Protein AF-D3VG85-F1 (afdb_monomer_lite)

Structure (mmCIF, N/CA/C/O backbone):
data_AF-D3VG85-F1
#
_entry.id   AF-D3VG85-F1
#
loop_
_atom_site.group_PDB
_atom_site.id
_atom_site.type_symbol
_atom_site.label_atom_id
_atom_site.label_alt_id
_atom_site.label_comp_id
_atom_site.label_asym_id
_atom_site.label_entity_id
_atom_site.label_seq_id
_atom_site.pdbx_PDB_ins_code
_atom_site.Cartn_x
_atom_site.Cartn_y
_atom_site.Cartn_z
_atom_site.occupancy
_atom_site.B_iso_or_equiv
_atom_site.auth_seq_id
_atom_site.auth_comp_id
_atom_site.auth_asym_id
_atom_site.auth_atom_id
_atom_site.pdbx_PDB_model_num
ATOM 1 N N . MET A 1 1 ? 6.344 -12.982 -62.299 1.00 50.59 1 MET A N 1
ATOM 2 C CA . MET A 1 1 ? 6.253 -11.506 -62.222 1.00 50.59 1 MET A CA 1
ATOM 3 C C . MET A 1 1 ? 5.000 -10.998 -62.948 1.00 50.59 1 MET A C 1
ATOM 5 O O . MET A 1 1 ? 5.110 -10.281 -63.928 1.00 50.59 1 MET A O 1
ATOM 9 N N . SER A 1 2 ? 3.798 -11.377 -62.494 1.00 53.81 2 SER A N 1
ATOM 10 C CA . SER A 1 2 ? 2.516 -11.021 -63.144 1.00 53.81 2 SER A CA 1
ATOM 11 C C . SER A 1 2 ? 1.763 -9.865 -62.468 1.00 53.81 2 SER A C 1
ATOM 13 O O . SER A 1 2 ? 0.714 -9.464 -62.953 1.00 53.81 2 SER A O 1
ATOM 15 N N . GLN A 1 3 ? 2.28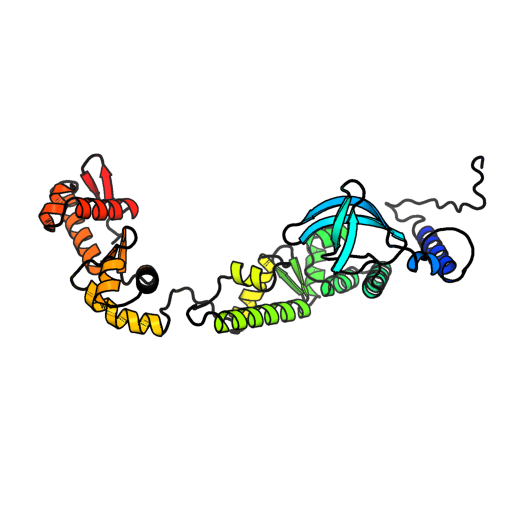9 -9.314 -61.367 1.00 72.31 3 GLN A N 1
ATOM 16 C CA . GLN A 1 3 ? 1.643 -8.243 -60.591 1.00 72.31 3 GLN A CA 1
ATOM 17 C C . GLN A 1 3 ? 2.278 -6.848 -60.784 1.00 72.31 3 GLN A C 1
ATOM 19 O O . GLN A 1 3 ? 1.982 -5.937 -60.024 1.00 72.31 3 GLN A O 1
ATOM 24 N N . GLY A 1 4 ? 3.177 -6.664 -61.760 1.00 74.25 4 GLY A N 1
ATOM 25 C CA . GLY A 1 4 ? 3.728 -5.339 -62.100 1.00 74.25 4 GLY A CA 1
ATOM 26 C C . GLY A 1 4 ? 4.790 -4.762 -61.149 1.00 74.25 4 GLY A C 1
ATOM 27 O O . GLY A 1 4 ? 5.263 -3.655 -61.383 1.00 74.25 4 GLY A O 1
ATOM 28 N N . TRP A 1 5 ? 5.211 -5.492 -60.114 1.00 69.44 5 TRP A N 1
ATOM 29 C CA . TRP A 1 5 ? 6.295 -5.065 -59.223 1.00 69.44 5 TRP A CA 1
ATOM 30 C C . TRP A 1 5 ? 7.649 -5.188 -59.926 1.00 69.44 5 TRP A C 1
ATOM 32 O O . TRP A 1 5 ? 8.096 -6.295 -60.236 1.00 69.44 5 TRP A O 1
ATOM 42 N N . GLN A 1 6 ? 8.301 -4.054 -60.170 1.00 72.31 6 GLN A N 1
ATOM 43 C CA . GLN A 1 6 ? 9.653 -3.997 -60.719 1.00 72.31 6 GLN A CA 1
ATOM 44 C C . GLN A 1 6 ? 10.651 -3.878 -59.556 1.00 72.31 6 GLN A C 1
ATOM 46 O O . GLN A 1 6 ? 10.484 -3.028 -58.687 1.00 72.31 6 GLN A O 1
ATOM 51 N N . SER A 1 7 ? 11.668 -4.746 -59.528 1.00 73.19 7 SER A N 1
ATOM 52 C CA . SER A 1 7 ? 12.786 -4.703 -58.563 1.00 73.19 7 SER A CA 1
ATOM 53 C C . SER A 1 7 ? 12.427 -4.988 -57.094 1.00 73.19 7 SER A C 1
ATOM 55 O O . SER A 1 7 ? 12.711 -4.185 -56.209 1.00 73.19 7 SER A O 1
ATOM 57 N N . VAL A 1 8 ? 11.849 -6.162 -56.812 1.00 79.88 8 VAL A N 1
ATOM 58 C CA . VAL A 1 8 ? 11.629 -6.642 -55.433 1.00 79.88 8 VAL A CA 1
ATOM 59 C C . VAL A 1 8 ? 12.840 -7.461 -54.972 1.00 79.88 8 VAL A C 1
ATOM 61 O O . VAL A 1 8 ? 13.065 -8.547 -55.513 1.00 79.88 8 VAL A O 1
ATOM 64 N N . PRO A 1 9 ? 13.626 -6.992 -53.989 1.00 84.81 9 PRO A N 1
ATOM 65 C CA . PRO A 1 9 ? 14.709 -7.792 -53.443 1.00 84.81 9 PRO A CA 1
ATOM 66 C C . PRO A 1 9 ? 14.150 -8.944 -52.610 1.00 84.81 9 PRO A C 1
ATOM 68 O O . PRO A 1 9 ? 13.256 -8.771 -51.781 1.00 84.81 9 PRO A O 1
ATOM 71 N N . LEU A 1 10 ? 14.691 -10.134 -52.853 1.00 89.12 10 LEU A N 1
ATOM 72 C CA . LEU A 1 10 ? 14.313 -11.367 -52.176 1.00 89.12 10 LEU A CA 1
ATOM 73 C C . LEU A 1 10 ? 15.355 -11.698 -51.111 1.00 89.12 10 LEU A C 1
ATOM 75 O O . LEU A 1 10 ? 16.537 -11.846 -51.416 1.00 89.12 10 LEU A O 1
ATOM 79 N N . PHE A 1 11 ? 14.897 -11.852 -49.870 1.00 91.06 11 PHE A N 1
ATOM 80 C CA . PHE A 1 11 ? 15.723 -12.273 -48.744 1.00 91.06 11 PHE A CA 1
ATOM 81 C C . PHE A 1 11 ? 15.249 -13.641 -48.266 1.00 91.06 11 PHE A C 1
ATOM 83 O O . PHE A 1 11 ? 14.123 -13.781 -47.790 1.00 91.06 11 PHE A O 1
ATOM 90 N N . VAL A 1 12 ? 16.108 -14.652 -48.383 1.00 92.62 12 VAL A N 1
ATOM 91 C CA . VAL A 1 12 ? 15.880 -15.952 -47.745 1.00 92.62 12 VAL A CA 1
ATOM 92 C C . VAL A 1 12 ? 16.335 -15.823 -46.300 1.00 92.62 12 VAL A C 1
ATOM 94 O O . VAL A 1 12 ? 17.480 -15.452 -46.051 1.00 92.62 12 VAL A O 1
ATOM 97 N N . THR A 1 13 ? 15.430 -16.066 -45.352 1.00 93.06 13 THR A N 1
ATOM 98 C CA . THR A 1 13 ? 15.721 -15.903 -43.923 1.00 93.06 13 THR A CA 1
ATOM 99 C C . THR A 1 13 ? 15.203 -17.075 -43.108 1.00 93.06 13 THR A C 1
ATOM 101 O O . THR A 1 13 ? 14.175 -17.667 -43.439 1.00 93.06 13 THR A O 1
ATOM 104 N N . ALA A 1 14 ? 15.892 -17.370 -42.010 1.00 89.50 14 ALA A N 1
ATOM 105 C CA . ALA A 1 14 ? 15.423 -18.284 -40.982 1.00 89.50 14 ALA A CA 1
ATOM 106 C C . ALA A 1 14 ? 15.520 -17.575 -39.628 1.00 89.50 14 ALA A C 1
ATOM 108 O O . ALA A 1 14 ? 16.592 -17.449 -39.041 1.00 89.50 14 ALA A O 1
ATOM 109 N N . ALA A 1 15 ? 14.383 -17.081 -39.130 1.00 79.38 15 ALA A N 1
ATOM 110 C CA . ALA A 1 15 ? 14.336 -16.253 -37.922 1.00 79.38 15 ALA A CA 1
ATOM 111 C C . ALA A 1 15 ? 14.867 -16.972 -36.668 1.00 79.38 15 ALA A C 1
ATOM 113 O O . ALA A 1 15 ? 15.456 -16.334 -35.803 1.00 79.38 15 ALA A O 1
ATOM 114 N N . VAL A 1 16 ? 14.692 -18.296 -36.595 1.00 77.94 16 VAL A N 1
ATOM 115 C CA . VAL A 1 16 ? 15.132 -19.124 -35.460 1.00 77.94 16 VAL A CA 1
ATOM 116 C C . VAL A 1 16 ? 16.656 -19.255 -35.410 1.00 77.94 16 VAL A C 1
ATOM 118 O O . VAL A 1 16 ? 17.241 -19.220 -34.334 1.00 77.94 16 VAL A O 1
ATOM 121 N N . THR A 1 17 ? 17.305 -19.389 -36.566 1.00 82.81 17 THR A N 1
ATOM 122 C CA . THR A 1 17 ? 18.762 -19.578 -36.668 1.00 82.81 17 THR A CA 1
ATOM 123 C C . THR A 1 17 ? 19.512 -18.272 -36.944 1.00 82.81 17 THR A C 1
ATOM 125 O O . THR A 1 17 ? 20.737 -18.238 -36.877 1.00 82.81 17 THR A O 1
ATOM 128 N N . GLY A 1 18 ? 18.792 -17.186 -37.245 1.00 81.75 18 GLY A N 1
ATOM 129 C CA . GLY A 1 18 ? 19.353 -15.872 -37.566 1.00 81.75 18 GLY A CA 1
ATOM 130 C C . GLY A 1 18 ? 19.904 -15.747 -38.992 1.00 81.75 18 GLY A C 1
ATOM 131 O O . GLY A 1 18 ? 20.427 -14.689 -39.353 1.00 81.75 18 GLY A O 1
ATOM 132 N N . GLU A 1 19 ? 19.778 -16.788 -39.816 1.00 89.50 19 GLU A N 1
ATOM 133 C CA . GLU A 1 19 ? 20.261 -16.793 -41.197 1.00 89.50 19 GLU A CA 1
ATOM 134 C C . GLU A 1 19 ? 19.510 -15.755 -42.045 1.00 89.50 19 GLU A C 1
ATOM 136 O O . GLU A 1 19 ? 18.292 -15.597 -41.935 1.00 89.50 19 GLU A O 1
ATOM 141 N N . GLY A 1 20 ? 20.243 -14.999 -42.868 1.00 86.75 20 GLY A N 1
ATOM 142 C CA . GLY A 1 20 ? 19.675 -13.991 -43.773 1.00 86.75 20 GLY A CA 1
ATOM 143 C C . GLY A 1 20 ? 19.130 -12.718 -43.104 1.00 86.75 20 GLY A C 1
ATOM 144 O O . GLY A 1 20 ? 18.824 -11.749 -43.800 1.00 86.75 20 GLY A O 1
ATOM 145 N N . ILE A 1 21 ? 19.074 -12.656 -41.767 1.00 91.25 21 ILE A N 1
ATOM 146 C CA . ILE A 1 21 ? 18.559 -11.489 -41.029 1.00 91.25 21 ILE A CA 1
ATOM 147 C C . ILE A 1 21 ? 19.484 -10.274 -41.160 1.00 91.25 21 ILE A C 1
ATOM 149 O O . ILE A 1 21 ? 19.011 -9.142 -41.258 1.00 91.25 21 ILE A O 1
ATOM 153 N N . ALA A 1 22 ? 20.806 -10.475 -41.187 1.00 87.62 22 ALA A N 1
ATOM 154 C CA . ALA A 1 22 ? 21.756 -9.368 -41.306 1.00 87.62 22 ALA A CA 1
ATOM 155 C C . ALA A 1 22 ? 21.649 -8.619 -42.657 1.00 87.62 22 ALA A C 1
ATOM 157 O O . ALA A 1 22 ? 21.506 -7.396 -42.612 1.00 87.62 22 ALA A O 1
ATOM 158 N N . PRO A 1 23 ? 21.629 -9.298 -43.825 1.00 87.50 23 PRO A N 1
ATOM 159 C CA . PRO A 1 23 ? 21.350 -8.657 -45.114 1.00 87.50 23 PRO A CA 1
ATOM 160 C C . PRO A 1 23 ? 19.990 -7.949 -45.177 1.00 87.50 23 PRO A C 1
ATOM 162 O O . PRO A 1 23 ? 19.911 -6.824 -45.666 1.00 87.50 23 PRO A O 1
ATOM 165 N N . LEU A 1 24 ? 18.930 -8.562 -44.630 1.00 90.19 24 LEU A N 1
ATOM 166 C CA . LEU A 1 24 ? 17.601 -7.944 -44.568 1.00 90.19 24 LEU A CA 1
ATOM 167 C C . LEU A 1 24 ? 17.619 -6.649 -43.741 1.00 90.19 24 LEU A C 1
ATOM 169 O O . LEU A 1 24 ? 17.073 -5.630 -44.157 1.00 90.19 24 LEU A O 1
ATOM 173 N N . ARG A 1 25 ? 18.274 -6.666 -42.576 1.00 86.50 25 ARG A N 1
ATOM 174 C CA . ARG A 1 25 ? 18.404 -5.493 -41.703 1.00 86.50 25 ARG A CA 1
ATOM 175 C C . ARG A 1 25 ? 19.142 -4.346 -42.389 1.00 86.50 25 ARG A C 1
ATOM 177 O O . ARG A 1 25 ? 18.728 -3.198 -42.248 1.00 86.50 25 ARG A O 1
ATOM 184 N N . GLU A 1 26 ? 20.219 -4.648 -43.108 1.00 85.88 26 GLU A N 1
ATOM 185 C CA . GLU A 1 26 ? 20.979 -3.632 -43.839 1.00 85.88 26 GLU A CA 1
ATOM 186 C C . GLU A 1 26 ? 20.146 -3.024 -44.971 1.00 85.88 26 GLU A C 1
ATOM 188 O O . GLU A 1 26 ? 20.091 -1.806 -45.130 1.00 85.88 26 GLU A O 1
ATOM 193 N N . TYR A 1 27 ? 19.389 -3.857 -45.684 1.00 85.75 27 TYR A N 1
ATOM 194 C CA . TYR A 1 27 ? 18.466 -3.381 -46.705 1.00 85.75 27 TYR A CA 1
ATOM 195 C C . TYR A 1 27 ? 17.379 -2.457 -46.132 1.00 85.75 27 TYR A C 1
ATOM 197 O O . TYR A 1 27 ? 17.170 -1.361 -46.653 1.00 85.75 27 TYR A O 1
ATOM 205 N N . LEU A 1 28 ? 16.742 -2.829 -45.016 1.00 83.44 28 LEU A N 1
ATOM 206 C CA . LEU A 1 28 ? 15.749 -1.979 -44.344 1.00 83.44 28 LEU A CA 1
ATOM 207 C C . LEU A 1 28 ? 16.344 -0.635 -43.893 1.00 83.44 28 LEU A C 1
ATOM 209 O O . LEU A 1 28 ? 15.698 0.404 -44.037 1.00 83.44 28 LEU A O 1
ATOM 213 N N . ARG A 1 29 ? 17.591 -0.632 -43.402 1.00 80.06 29 ARG A N 1
ATOM 214 C CA . ARG A 1 29 ? 18.324 0.602 -43.077 1.00 80.06 29 ARG A CA 1
ATOM 215 C C . ARG A 1 29 ? 18.557 1.471 -44.308 1.00 80.06 29 ARG A C 1
ATOM 217 O O . ARG A 1 29 ? 18.341 2.678 -44.235 1.00 80.06 29 ARG A O 1
ATOM 224 N N . SER A 1 30 ? 18.941 0.868 -45.430 1.00 78.44 30 SER A N 1
ATOM 225 C CA . SER A 1 30 ? 19.160 1.593 -46.684 1.00 78.44 30 SER A CA 1
ATOM 226 C C . SER A 1 30 ? 17.872 2.224 -47.229 1.00 78.44 30 SER A C 1
ATOM 228 O O . SER A 1 30 ? 17.904 3.364 -47.690 1.00 78.44 30 SER A O 1
ATOM 230 N N . ILE A 1 31 ? 16.719 1.550 -47.098 1.00 75.25 31 ILE A N 1
ATOM 231 C CA . ILE A 1 31 ? 15.407 2.122 -47.448 1.00 75.25 31 ILE A CA 1
ATOM 232 C C . ILE A 1 31 ? 15.112 3.341 -46.570 1.00 75.25 31 ILE A C 1
ATOM 234 O O . ILE A 1 31 ? 14.747 4.396 -47.079 1.00 75.25 31 ILE A O 1
ATOM 238 N N . HIS A 1 32 ? 15.320 3.223 -45.259 1.00 60.22 32 HIS A N 1
ATOM 239 C CA . HIS A 1 32 ? 15.086 4.329 -44.336 1.00 60.22 32 HIS A CA 1
ATOM 240 C C . HIS A 1 32 ? 15.988 5.540 -44.636 1.00 60.22 32 HIS A C 1
ATOM 242 O O . HIS A 1 32 ? 15.521 6.676 -44.669 1.00 60.22 32 HIS A O 1
ATOM 248 N N . GLN A 1 33 ? 17.274 5.309 -44.914 1.00 62.00 33 GLN A N 1
ATOM 249 C CA . GLN A 1 33 ? 18.231 6.372 -45.240 1.00 62.00 33 GLN A CA 1
ATOM 250 C C . GLN A 1 33 ? 17.955 7.031 -46.600 1.00 62.00 33 GLN A C 1
ATOM 252 O O . GLN A 1 33 ? 18.037 8.254 -46.715 1.00 62.00 33 GLN A O 1
ATOM 257 N N . SER A 1 34 ? 17.582 6.253 -47.619 1.00 55.91 34 SER A N 1
ATOM 258 C CA . SER A 1 34 ? 17.234 6.776 -48.951 1.00 55.91 34 SER A CA 1
ATOM 259 C C . SER A 1 34 ? 15.924 7.576 -48.949 1.00 55.91 34 SER A C 1
ATOM 261 O O . SER A 1 34 ? 15.810 8.580 -49.655 1.00 55.91 34 SER A O 1
ATOM 263 N N . GLN A 1 35 ? 14.973 7.226 -48.078 1.00 50.16 35 GLN A N 1
ATOM 264 C CA . GLN A 1 35 ? 13.747 8.001 -47.829 1.00 50.16 35 GLN A CA 1
ATOM 265 C C . GLN A 1 35 ? 13.995 9.339 -47.104 1.00 50.16 35 GLN A C 1
ATOM 267 O O . GLN A 1 35 ? 13.157 10.243 -47.167 1.00 50.16 35 GLN A O 1
ATOM 272 N N . LEU A 1 36 ? 15.150 9.507 -46.450 1.00 46.88 36 LEU A N 1
ATOM 273 C CA . LEU A 1 36 ? 15.570 10.787 -45.870 1.00 46.88 36 LEU A CA 1
ATOM 274 C C . LEU A 1 36 ? 16.216 11.727 -46.906 1.00 46.88 36 LEU A C 1
ATOM 276 O O . LEU A 1 36 ? 16.203 12.937 -46.698 1.00 46.88 36 LEU A O 1
ATOM 280 N N . THR A 1 37 ? 16.756 11.204 -48.017 1.00 42.28 37 THR A N 1
ATOM 281 C CA . THR A 1 37 ? 17.516 11.987 -49.018 1.00 42.28 37 THR A CA 1
ATOM 282 C C . THR A 1 37 ? 16.736 12.331 -50.294 1.00 42.28 37 THR A C 1
ATOM 284 O O . THR A 1 37 ? 17.004 13.372 -50.892 1.00 42.28 37 THR A O 1
ATOM 287 N N . HIS A 1 38 ? 15.751 11.531 -50.718 1.00 39.25 38 HIS A N 1
ATOM 288 C CA . HIS A 1 38 ? 14.964 11.813 -51.927 1.00 39.25 38 HIS A CA 1
ATOM 289 C C . HIS A 1 38 ? 13.618 12.491 -51.621 1.00 39.25 38 HIS A C 1
ATOM 291 O O . HIS A 1 38 ? 12.664 11.871 -51.158 1.00 39.25 38 HIS A O 1
ATOM 297 N N . GLN A 1 39 ? 13.528 13.784 -51.951 1.00 41.28 39 GLN A N 1
ATOM 298 C CA . GLN A 1 39 ? 12.345 14.633 -51.774 1.00 41.28 39 GLN A CA 1
ATOM 299 C C . GLN A 1 39 ? 11.192 14.400 -52.766 1.00 41.28 39 GLN A C 1
ATOM 301 O O . GLN A 1 39 ? 10.172 15.071 -52.648 1.00 41.28 39 GLN A O 1
ATOM 306 N N . HIS A 1 40 ? 11.267 13.473 -53.724 1.00 41.78 40 HIS A N 1
ATOM 307 C CA . HIS A 1 40 ? 10.197 13.333 -54.714 1.00 41.78 40 HIS A CA 1
ATOM 308 C C . HIS A 1 40 ? 9.917 11.874 -55.097 1.00 41.78 40 HIS A C 1
ATOM 310 O O . HIS A 1 40 ? 10.744 11.211 -55.707 1.00 41.78 40 HIS A O 1
ATOM 316 N N . HIS A 1 41 ? 8.672 11.479 -54.809 1.00 38.12 41 HIS A N 1
ATOM 317 C CA . HIS A 1 41 ? 7.891 10.358 -55.343 1.00 38.12 41 HIS A CA 1
ATOM 318 C C . HIS A 1 41 ? 8.043 8.961 -54.701 1.00 38.12 41 HIS A C 1
ATOM 320 O O . HIS A 1 41 ? 9.034 8.264 -54.855 1.00 38.12 41 HIS A O 1
ATOM 326 N N . HIS A 1 42 ? 6.918 8.560 -54.088 1.00 33.59 42 HIS A N 1
ATOM 327 C CA . HIS A 1 42 ? 6.490 7.246 -53.589 1.00 33.59 42 HIS A CA 1
ATOM 328 C C . HIS A 1 42 ? 6.946 6.772 -52.190 1.00 33.59 42 HIS A C 1
ATOM 330 O O . HIS A 1 42 ? 8.034 6.252 -51.992 1.00 33.59 42 HIS A O 1
ATOM 336 N N . SER A 1 43 ? 6.000 6.930 -51.240 1.00 43.22 43 SER A N 1
ATOM 337 C CA . SER A 1 43 ? 5.606 6.020 -50.135 1.00 43.22 43 SER A CA 1
ATOM 338 C C . SER A 1 43 ? 6.694 5.052 -49.649 1.00 43.22 43 SER A C 1
ATOM 340 O O . SER A 1 43 ? 7.026 4.111 -50.355 1.00 43.22 43 SER A O 1
ATOM 342 N N . PHE A 1 44 ? 7.270 5.191 -48.457 1.00 39.88 44 PHE A N 1
ATOM 343 C CA . PHE A 1 44 ? 6.669 5.172 -47.120 1.00 39.88 44 PHE A CA 1
ATOM 344 C C . PHE A 1 44 ? 7.617 5.916 -46.150 1.00 39.88 44 PHE A C 1
ATOM 346 O O . PHE A 1 44 ? 8.799 6.016 -46.412 1.00 39.88 44 PHE A O 1
ATOM 353 N N . GLN A 1 45 ? 7.107 6.455 -45.039 1.00 42.19 45 GLN A N 1
ATOM 354 C CA . GLN A 1 45 ? 7.896 6.957 -43.891 1.00 42.19 45 GLN A CA 1
ATOM 355 C C . GLN A 1 45 ? 8.931 8.079 -44.131 1.00 42.19 45 GLN A C 1
ATOM 357 O O . GLN A 1 45 ? 10.050 8.054 -43.636 1.00 42.19 45 GLN A O 1
ATOM 362 N N . ASN A 1 46 ? 8.475 9.177 -44.721 1.00 37.50 46 ASN A N 1
ATOM 363 C CA . ASN A 1 46 ? 8.824 10.510 -44.232 1.00 37.50 46 ASN A CA 1
ATOM 364 C C . ASN A 1 46 ? 7.523 11.317 -44.341 1.00 37.50 46 ASN A C 1
ATOM 366 O O . ASN A 1 46 ? 6.876 11.245 -45.395 1.00 37.50 46 ASN A O 1
ATOM 370 N N . PRO A 1 47 ? 7.015 11.989 -43.295 1.00 44.16 47 PRO A N 1
ATOM 371 C CA . PRO A 1 47 ? 5.854 12.827 -43.497 1.00 44.16 47 PRO A CA 1
ATOM 372 C C . PRO A 1 47 ? 6.295 13.963 -44.420 1.00 44.16 47 PRO A C 1
ATOM 374 O O . PRO A 1 47 ? 7.033 14.851 -44.002 1.00 44.16 47 PRO A O 1
ATOM 377 N N . GLN A 1 48 ? 5.876 13.896 -45.691 1.00 46.81 48 GLN A N 1
ATOM 378 C CA . GLN A 1 48 ? 5.974 15.006 -46.638 1.00 46.81 48 GLN A CA 1
ATOM 379 C C . GLN A 1 48 ? 5.641 16.292 -45.866 1.00 46.81 48 GLN A C 1
ATOM 381 O O . GLN A 1 48 ? 4.624 16.292 -45.163 1.00 46.81 48 GLN A O 1
ATOM 386 N N . PRO A 1 49 ? 6.448 17.363 -45.935 1.00 48.59 49 PRO A N 1
ATOM 387 C CA . PRO A 1 49 ? 6.164 18.597 -45.200 1.00 48.59 49 PRO A CA 1
ATOM 388 C C . PRO A 1 49 ? 4.728 19.095 -45.448 1.00 48.59 49 PRO A C 1
ATOM 390 O O . PRO A 1 49 ? 4.070 19.576 -44.530 1.00 48.59 49 PRO A O 1
ATOM 393 N N . GLU A 1 50 ? 4.178 18.826 -46.636 1.00 52.28 50 GLU A N 1
ATOM 394 C CA . GLU A 1 50 ? 2.767 19.036 -46.978 1.00 52.28 50 GLU A CA 1
ATOM 395 C C . GLU A 1 50 ? 1.770 18.257 -46.099 1.00 52.28 50 GLU A C 1
ATOM 397 O O . GLU A 1 50 ? 0.749 18.814 -45.704 1.00 52.28 50 GLU A O 1
ATOM 402 N N . LYS A 1 51 ? 2.041 16.992 -45.742 1.00 45.97 51 LYS A N 1
ATOM 403 C CA . LYS A 1 51 ? 1.174 16.174 -44.869 1.00 45.97 51 LYS A CA 1
ATOM 404 C C . LYS A 1 51 ? 1.174 16.649 -43.422 1.00 45.97 51 LYS A C 1
ATOM 406 O O . LYS A 1 51 ? 0.165 16.483 -42.744 1.00 45.97 51 LYS A O 1
ATOM 411 N N . LEU A 1 52 ? 2.270 17.232 -42.937 1.00 56.78 52 LEU A N 1
ATOM 412 C CA . LEU A 1 52 ? 2.323 17.811 -41.586 1.00 56.78 52 LEU A CA 1
ATOM 413 C C . LEU A 1 52 ? 1.530 19.114 -41.495 1.00 56.78 52 LEU A C 1
ATOM 415 O O . LEU A 1 52 ? 1.002 19.415 -40.429 1.00 56.78 52 LEU A O 1
ATOM 419 N N . SER A 1 53 ? 1.423 19.842 -42.608 1.00 63.34 53 SER A N 1
ATOM 420 C CA . SER A 1 53 ? 0.590 21.041 -42.739 1.00 63.34 53 SER A CA 1
ATOM 421 C C . SER A 1 53 ? -0.898 20.732 -42.958 1.00 63.34 53 SER A C 1
ATOM 423 O O . SER A 1 53 ? -1.729 21.637 -42.915 1.00 63.34 53 SER A O 1
ATOM 425 N N . GLN A 1 54 ? -1.266 19.469 -43.195 1.00 70.44 54 GLN A N 1
ATOM 426 C CA . GLN A 1 54 ? -2.663 19.046 -43.318 1.00 70.44 54 GLN A CA 1
ATOM 427 C C . GLN A 1 54 ? -3.332 18.879 -41.947 1.00 70.44 54 GLN A C 1
ATOM 429 O O . GLN A 1 54 ? -2.683 18.742 -40.912 1.00 70.44 54 GLN A O 1
ATOM 434 N N . ARG A 1 55 ? -4.670 18.856 -41.939 1.00 78.25 55 ARG A N 1
ATOM 435 C CA . ARG A 1 55 ? -5.453 18.588 -40.724 1.00 78.25 55 ARG A CA 1
ATOM 436 C C . ARG A 1 55 ? -5.140 17.200 -40.168 1.00 78.25 55 ARG A C 1
ATOM 438 O O . ARG A 1 55 ? -5.030 16.245 -40.938 1.00 78.25 55 ARG A O 1
ATOM 445 N N . PHE A 1 56 ? -5.067 17.103 -38.840 1.00 86.69 56 PHE A N 1
ATOM 446 C CA . PHE A 1 56 ? -4.800 15.841 -38.160 1.00 86.69 56 PHE A CA 1
ATOM 447 C C . PHE A 1 56 ? -5.874 14.793 -38.457 1.00 86.69 56 PHE A C 1
ATOM 449 O O . PHE A 1 56 ? -7.069 15.082 -38.373 1.00 86.69 56 PHE A O 1
ATOM 456 N N . ARG A 1 57 ? -5.446 13.576 -38.805 1.00 83.06 57 ARG A N 1
ATOM 457 C CA . ARG A 1 57 ? -6.331 12.423 -39.027 1.00 83.06 57 ARG A CA 1
ATOM 458 C C . ARG A 1 57 ? -5.707 11.169 -38.437 1.00 83.06 57 ARG A C 1
ATOM 460 O O . ARG A 1 57 ? -4.568 10.839 -38.760 1.00 83.06 57 ARG A O 1
ATOM 467 N N . LEU A 1 58 ? -6.480 10.449 -37.634 1.00 87.75 58 LEU A N 1
ATOM 468 C CA . LEU A 1 58 ? -6.083 9.189 -37.015 1.00 87.75 58 LEU A CA 1
ATOM 469 C C . LEU A 1 58 ? -7.050 8.089 -37.454 1.00 87.75 58 LEU A C 1
ATOM 471 O O . LEU A 1 58 ? -8.248 8.195 -37.204 1.00 87.75 58 LEU A O 1
ATOM 475 N N . ALA A 1 59 ? -6.532 7.037 -38.085 1.00 82.88 59 ALA A N 1
ATOM 476 C CA . ALA A 1 59 ? -7.289 5.808 -38.297 1.00 82.88 59 ALA A CA 1
ATOM 477 C C . ALA A 1 59 ? -7.190 4.954 -37.032 1.00 82.88 59 ALA A C 1
ATOM 479 O O . ALA A 1 59 ? -6.099 4.502 -36.684 1.00 82.88 59 ALA A O 1
ATOM 480 N N . VAL A 1 60 ? -8.308 4.779 -36.330 1.00 84.25 60 VAL A N 1
ATOM 481 C CA . VAL A 1 60 ? -8.372 4.013 -35.080 1.00 84.25 60 VAL A CA 1
ATOM 482 C C . VAL A 1 60 ? -8.256 2.515 -35.371 1.00 84.25 60 VAL A C 1
ATOM 484 O O . VAL A 1 60 ? -9.033 1.988 -36.157 1.00 84.25 60 VAL A O 1
ATOM 487 N N . ASP A 1 61 ? -7.303 1.848 -34.717 1.00 80.00 61 ASP A N 1
ATOM 488 C CA . ASP A 1 61 ? -7.112 0.388 -34.753 1.00 80.00 61 ASP A CA 1
ATOM 489 C C . ASP A 1 61 ? -7.724 -0.267 -33.506 1.00 80.00 61 ASP A C 1
ATOM 491 O O . ASP A 1 61 ? -8.544 -1.177 -33.599 1.00 80.00 61 ASP A O 1
ATOM 495 N N . ARG A 1 62 ? -7.376 0.229 -32.307 1.00 75.75 62 ARG A N 1
ATOM 496 C CA . ARG A 1 62 ? -7.842 -0.360 -31.037 1.00 75.75 62 ARG A CA 1
ATOM 497 C C . ARG A 1 62 ? -8.280 0.697 -30.050 1.00 75.75 62 ARG A C 1
ATOM 499 O O . ARG A 1 62 ? -7.641 1.742 -29.922 1.00 75.75 62 ARG A O 1
ATOM 506 N N . VAL A 1 63 ? -9.318 0.356 -29.297 1.00 85.81 63 VAL A N 1
A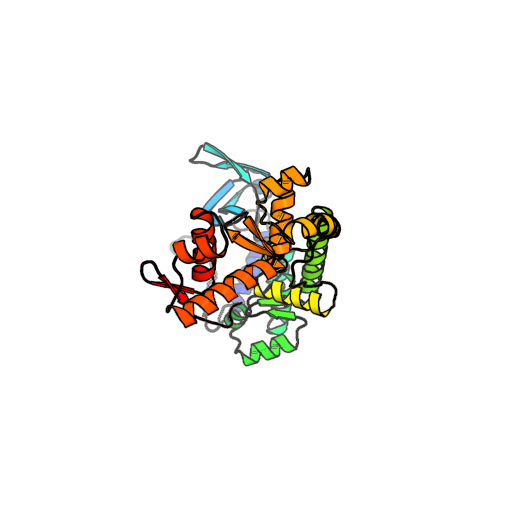TOM 507 C CA . VAL A 1 63 ? -9.871 1.161 -28.209 1.00 85.81 63 VAL A CA 1
ATOM 508 C C . VAL A 1 63 ? -9.915 0.299 -26.956 1.00 85.81 63 VAL A C 1
ATOM 510 O O . VAL A 1 63 ? -10.443 -0.810 -26.986 1.00 85.81 63 VAL A O 1
ATOM 513 N N . PHE A 1 64 ? -9.350 0.790 -25.859 1.00 80.44 64 PHE A N 1
ATOM 514 C CA . PHE A 1 64 ? -9.370 0.098 -24.572 1.00 80.44 64 PHE A CA 1
ATOM 515 C C . PHE A 1 64 ? -9.284 1.093 -23.412 1.00 80.44 64 PHE A C 1
ATOM 517 O O . PHE A 1 64 ? -8.893 2.244 -23.586 1.00 80.44 64 PHE A O 1
ATOM 524 N N . THR A 1 65 ? -9.654 0.658 -22.210 1.00 80.62 65 THR A N 1
ATOM 525 C CA . THR A 1 65 ? -9.657 1.510 -21.013 1.00 80.62 65 THR A CA 1
ATOM 526 C C . THR A 1 65 ? -8.462 1.188 -20.127 1.00 80.62 65 THR A C 1
ATOM 528 O O . THR A 1 65 ? -8.221 0.028 -19.802 1.00 80.62 65 THR A O 1
ATOM 531 N N . VAL A 1 66 ? -7.743 2.219 -19.682 1.00 81.88 66 VAL A N 1
ATOM 532 C CA . VAL A 1 66 ? -6.620 2.096 -18.744 1.00 81.88 66 VAL A CA 1
ATOM 533 C C . VAL A 1 66 ? -6.976 2.790 -17.431 1.00 81.88 66 VAL A C 1
ATOM 535 O O . VAL A 1 66 ? -7.359 3.964 -17.409 1.00 81.88 66 VAL A O 1
ATOM 538 N N . LYS A 1 67 ? -6.846 2.069 -16.309 1.00 74.19 67 LYS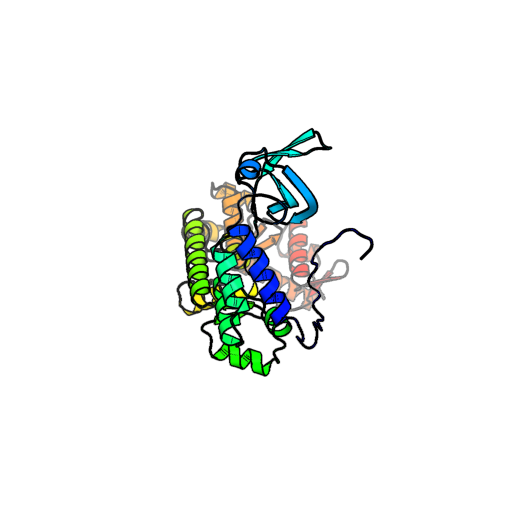 A N 1
ATOM 539 C CA . LYS A 1 67 ? -7.147 2.589 -14.965 1.00 74.19 67 LYS A CA 1
ATOM 540 C C . LYS A 1 67 ? -6.288 3.827 -14.675 1.00 74.19 67 LYS A C 1
ATOM 542 O O . LYS A 1 67 ? -5.068 3.765 -14.736 1.00 74.19 67 LYS A O 1
ATOM 547 N N . GLY A 1 68 ? -6.933 4.954 -14.370 1.00 79.19 68 GLY A N 1
ATOM 548 C CA . GLY A 1 68 ? -6.278 6.245 -14.111 1.00 79.19 68 GLY A CA 1
ATOM 549 C C . GLY A 1 68 ? -6.118 7.149 -15.343 1.00 79.19 68 GLY A C 1
ATOM 550 O O . GLY A 1 68 ? -6.253 8.361 -15.208 1.00 79.19 68 GLY A O 1
ATOM 551 N N . ALA A 1 69 ? -5.922 6.590 -16.541 1.00 72.81 69 ALA A N 1
ATOM 552 C CA . ALA A 1 69 ? -5.777 7.367 -17.781 1.00 72.81 69 ALA A CA 1
ATOM 553 C C . ALA A 1 69 ? -7.109 7.571 -18.534 1.00 72.81 69 ALA A C 1
ATOM 555 O O . ALA A 1 69 ? -7.296 8.590 -19.200 1.00 72.81 69 ALA A O 1
ATOM 556 N N . GLY A 1 70 ? -8.060 6.644 -18.378 1.00 85.56 70 GLY A N 1
ATOM 557 C CA . GLY A 1 70 ? -9.349 6.662 -19.074 1.00 85.56 70 GLY A CA 1
ATOM 558 C C . GLY A 1 70 ? -9.320 5.865 -20.379 1.00 85.56 70 GLY A C 1
ATOM 559 O O . GLY A 1 70 ? -8.605 4.869 -20.484 1.00 85.56 70 GLY A O 1
ATOM 560 N N . ILE A 1 71 ? -10.135 6.276 -21.354 1.00 88.19 71 ILE A N 1
ATOM 561 C CA . ILE A 1 71 ? -10.200 5.635 -22.673 1.00 88.19 71 ILE A CA 1
ATOM 562 C C . ILE A 1 71 ? -8.929 5.976 -23.453 1.00 88.19 71 ILE A C 1
ATOM 564 O O . ILE A 1 71 ? -8.599 7.147 -23.641 1.00 88.19 71 ILE A O 1
ATOM 568 N N . VAL A 1 72 ? -8.239 4.938 -23.912 1.00 87.81 72 VAL A N 1
ATOM 569 C CA . VAL A 1 72 ? -7.052 5.014 -24.756 1.00 87.81 72 VAL A CA 1
ATOM 570 C C . VAL A 1 72 ? -7.409 4.490 -26.138 1.00 87.81 72 VAL A C 1
ATOM 572 O O . VAL A 1 72 ? -8.019 3.431 -26.291 1.00 87.81 72 VAL A O 1
ATOM 575 N N . VAL A 1 73 ? -7.009 5.252 -27.150 1.00 85.56 73 VAL A N 1
ATOM 576 C CA . VAL A 1 73 ? -7.204 4.913 -28.555 1.00 85.56 73 VAL A CA 1
ATOM 577 C C . VAL A 1 73 ? -5.838 4.826 -29.217 1.00 85.56 73 VAL A C 1
ATOM 579 O O . VAL A 1 73 ? -5.001 5.710 -29.048 1.00 85.56 73 VAL A O 1
ATOM 582 N N . THR A 1 74 ? -5.613 3.752 -29.965 1.00 82.75 74 THR A N 1
ATOM 583 C CA . THR A 1 74 ? -4.391 3.534 -30.747 1.00 82.75 74 THR A CA 1
ATOM 584 C C . THR A 1 74 ? -4.743 3.454 -32.223 1.00 82.75 74 THR A C 1
ATOM 586 O O . THR A 1 74 ? -5.835 3.009 -32.580 1.00 82.75 74 THR A O 1
ATOM 589 N N . GLY A 1 75 ? -3.844 3.921 -33.084 1.00 78.75 75 GLY A N 1
ATOM 590 C CA . GLY A 1 75 ? -4.127 4.034 -34.505 1.00 78.75 75 GLY A CA 1
ATOM 591 C C . GLY A 1 75 ? -2.968 4.605 -35.307 1.00 78.75 75 GLY A C 1
ATOM 592 O O . GLY A 1 75 ? -1.977 5.080 -34.749 1.00 78.75 75 GLY A O 1
ATOM 593 N N . THR A 1 76 ? -3.100 4.576 -36.628 1.00 77.62 76 THR A N 1
ATOM 594 C CA . THR A 1 76 ? -2.119 5.170 -37.541 1.00 77.62 76 THR A CA 1
ATOM 595 C C . THR A 1 76 ? -2.488 6.623 -37.820 1.00 77.62 76 THR A C 1
ATOM 597 O O . THR A 1 76 ? -3.580 6.914 -38.314 1.00 77.62 76 THR A O 1
ATOM 600 N N . ALA A 1 77 ? -1.577 7.550 -37.516 1.00 80.94 77 ALA A N 1
ATOM 601 C CA . ALA A 1 77 ? -1.728 8.950 -37.898 1.00 80.94 77 ALA A CA 1
ATOM 602 C C . ALA A 1 77 ? -1.488 9.091 -39.409 1.00 80.94 77 ALA A C 1
ATOM 604 O O . ALA A 1 77 ? -0.393 8.826 -39.903 1.00 80.94 77 ALA A O 1
ATOM 605 N N . LEU A 1 78 ? -2.526 9.479 -40.148 1.00 75.50 78 LEU A N 1
ATOM 606 C CA . LEU A 1 78 ? -2.503 9.566 -41.610 1.00 75.50 78 LEU A CA 1
ATOM 607 C C . LEU A 1 78 ? -1.956 10.914 -42.106 1.00 75.50 78 LEU A C 1
ATOM 609 O O . LEU A 1 78 ? -1.349 10.974 -43.178 1.00 75.50 78 LEU A O 1
ATOM 613 N N . ALA A 1 79 ? -2.194 11.987 -41.346 1.00 71.94 79 ALA A N 1
ATOM 614 C CA . ALA A 1 79 ? -1.787 13.356 -41.662 1.00 71.94 79 ALA A CA 1
ATOM 615 C C . ALA A 1 79 ? -1.841 14.254 -40.413 1.00 71.94 79 ALA A C 1
ATOM 617 O O . ALA A 1 79 ? -2.497 13.904 -39.430 1.00 71.94 79 ALA A O 1
ATOM 618 N N . GLY A 1 80 ? -1.203 15.424 -40.496 1.00 74.88 80 GLY A N 1
ATOM 619 C CA . GLY A 1 80 ? -1.229 16.500 -39.507 1.00 74.88 80 GLY A CA 1
ATOM 620 C C . GLY A 1 80 ? -0.469 16.229 -38.212 1.00 74.88 80 GLY A C 1
ATOM 621 O O . GLY A 1 80 ? 0.250 15.240 -38.071 1.00 74.88 80 GLY A O 1
ATOM 622 N N . ARG A 1 81 ? -0.625 17.147 -37.254 1.00 74.25 81 ARG A N 1
ATOM 623 C CA . ARG A 1 81 ? -0.029 17.081 -35.913 1.00 74.25 81 ARG A CA 1
ATOM 624 C C . ARG A 1 81 ? -1.113 17.207 -34.851 1.00 74.25 81 ARG A C 1
ATOM 626 O O . ARG A 1 81 ? -2.117 17.872 -35.081 1.00 74.25 81 ARG A O 1
ATOM 633 N N . VAL A 1 82 ? -0.877 16.587 -33.702 1.00 82.25 82 VAL A N 1
ATOM 634 C CA . VAL A 1 82 ? -1.744 16.689 -32.530 1.00 82.25 82 VAL A CA 1
ATOM 635 C C . VAL A 1 82 ? -0.894 16.823 -31.274 1.00 82.25 82 VAL A C 1
ATOM 637 O O . VAL A 1 82 ? 0.161 16.196 -31.164 1.00 82.25 82 VAL A O 1
ATOM 640 N N . SER A 1 83 ? -1.366 17.632 -30.338 1.00 79.19 83 SER A N 1
ATOM 641 C CA . SER A 1 83 ? -0.749 17.889 -29.042 1.00 79.19 83 SER A CA 1
ATOM 642 C C . SER A 1 83 ? -1.711 17.551 -27.906 1.00 79.19 83 SER A C 1
ATOM 644 O O . SER A 1 83 ? -2.924 17.434 -28.088 1.00 79.19 83 SER A O 1
ATOM 646 N N . VAL A 1 84 ? -1.173 17.389 -26.695 1.00 85.12 84 VAL A N 1
ATOM 647 C CA . VAL A 1 84 ? -2.012 17.248 -25.500 1.00 85.12 84 VAL A CA 1
ATOM 648 C C . VAL A 1 84 ? -2.798 18.542 -25.304 1.00 85.12 84 VAL A C 1
ATOM 650 O O . VAL A 1 84 ? -2.231 19.627 -25.355 1.00 85.12 84 VAL A O 1
ATOM 653 N N . GLY A 1 85 ? -4.098 18.415 -25.055 1.00 82.50 85 GLY A N 1
ATOM 654 C CA . GLY A 1 85 ? -5.017 19.542 -24.929 1.00 82.50 85 GLY A CA 1
ATOM 655 C C . GLY A 1 85 ? -5.799 19.854 -26.201 1.00 82.50 85 GLY A C 1
ATOM 656 O O . GLY A 1 85 ? -6.861 20.465 -26.081 1.00 82.50 85 GLY A O 1
ATOM 657 N N . ASP A 1 86 ? -5.358 19.373 -27.367 1.00 87.69 86 ASP A N 1
ATOM 658 C CA . ASP A 1 86 ? -6.079 19.587 -28.622 1.00 87.69 86 ASP A CA 1
ATOM 659 C C . ASP A 1 86 ? -7.467 18.940 -28.582 1.00 87.69 86 ASP A C 1
ATOM 661 O O . ASP A 1 86 ? -7.678 17.862 -28.007 1.00 87.69 86 ASP A O 1
ATOM 665 N N . ALA A 1 87 ? -8.418 19.615 -29.221 1.00 93.12 87 ALA A N 1
ATOM 666 C CA . ALA A 1 87 ? -9.759 19.111 -29.453 1.00 93.12 87 ALA A CA 1
ATOM 667 C C . ALA A 1 87 ? -9.818 18.420 -30.822 1.00 93.12 87 ALA A C 1
ATOM 669 O O . ALA A 1 87 ? -9.461 19.008 -31.843 1.00 93.12 87 ALA A O 1
ATOM 670 N N . LEU A 1 88 ? -10.283 17.175 -30.841 1.00 91.38 88 LEU A N 1
ATOM 671 C CA . LEU A 1 88 ? -10.463 16.370 -32.042 1.00 91.38 88 LEU A CA 1
ATOM 672 C C . LEU A 1 88 ? -11.942 16.070 -32.261 1.00 91.38 88 LEU A C 1
ATOM 674 O O . LEU A 1 88 ? -12.714 15.981 -31.309 1.00 91.38 88 LEU A O 1
ATOM 678 N N . TRP A 1 89 ? -12.321 15.866 -33.519 1.00 92.88 89 TRP A N 1
ATOM 679 C CA . TRP A 1 89 ? -13.656 15.401 -33.882 1.00 92.88 89 TRP A CA 1
ATOM 680 C C . TRP A 1 89 ? -13.669 13.877 -33.997 1.00 92.88 89 TRP A C 1
ATOM 682 O O . TRP A 1 89 ? -12.903 13.313 -34.783 1.00 92.88 89 TRP A O 1
ATOM 692 N N . LEU A 1 90 ? -14.526 13.210 -33.223 1.00 89.25 90 LEU A N 1
ATOM 693 C CA . LEU A 1 90 ? -14.742 11.770 -33.308 1.00 89.25 90 LEU A CA 1
ATOM 694 C C . LEU A 1 90 ? -15.857 11.482 -34.318 1.00 89.25 90 LEU A C 1
ATOM 696 O O . LEU A 1 90 ? -17.044 11.666 -34.051 1.00 89.25 90 LEU A O 1
ATOM 700 N N . THR A 1 91 ? -15.454 11.030 -35.500 1.00 80.00 91 THR A N 1
ATOM 701 C CA . THR A 1 91 ? -16.361 10.670 -36.594 1.00 80.00 91 THR A CA 1
ATOM 702 C C . THR A 1 91 ? -17.183 9.432 -36.238 1.00 80.00 91 THR A C 1
ATOM 704 O O . THR A 1 91 ? -16.622 8.455 -35.741 1.00 80.00 91 THR A O 1
ATOM 707 N N . GLY A 1 92 ? -18.489 9.453 -36.518 1.00 75.88 92 GLY A N 1
ATOM 708 C CA . GLY A 1 92 ? -19.414 8.349 -36.216 1.00 75.88 92 GLY A CA 1
ATOM 709 C C . GLY A 1 92 ? -20.169 8.511 -34.894 1.00 75.88 92 GLY A C 1
ATOM 710 O O . GLY A 1 92 ? -21.239 7.932 -34.735 1.00 75.88 92 GLY A O 1
ATOM 711 N N . SER A 1 93 ? -19.666 9.345 -33.981 1.00 73.69 93 SER A N 1
ATOM 712 C CA . SER A 1 93 ? -20.414 9.807 -32.805 1.00 73.69 93 SER A CA 1
ATOM 713 C C . SER A 1 93 ? -20.664 11.317 -32.808 1.00 73.69 93 SER A C 1
ATOM 715 O O . SER A 1 93 ? -21.298 11.805 -31.880 1.00 73.69 93 SER A O 1
ATOM 717 N N . GLU A 1 94 ? -20.162 12.043 -33.819 1.00 84.06 94 GLU A N 1
ATOM 718 C CA . GLU A 1 94 ? -20.296 13.500 -34.008 1.00 84.06 94 GLU A CA 1
ATOM 719 C C . GLU A 1 94 ? -20.020 14.303 -32.724 1.00 84.06 94 GLU A C 1
ATOM 721 O O . GLU A 1 94 ? -20.755 15.216 -32.348 1.00 84.06 94 GLU A O 1
ATOM 726 N N . GLN A 1 95 ? -18.954 13.919 -32.014 1.00 83.44 95 GLN A N 1
ATOM 727 C CA . GLN A 1 95 ? -18.568 14.504 -30.731 1.00 83.44 95 GLN A CA 1
ATOM 728 C C . GLN A 1 95 ? -17.147 15.052 -30.768 1.00 83.44 95 GLN A C 1
ATOM 730 O O . GLN A 1 95 ? -16.228 14.434 -31.307 1.00 83.44 95 GLN A O 1
ATOM 735 N N . THR A 1 96 ? -16.951 16.184 -30.097 1.00 92.50 96 THR A N 1
ATOM 736 C CA . THR A 1 96 ? -15.620 16.722 -29.823 1.00 92.50 96 THR A CA 1
ATOM 737 C C . THR A 1 96 ? -15.017 16.032 -28.604 1.00 92.50 96 THR A C 1
ATOM 739 O O . THR A 1 96 ? -15.621 15.996 -27.532 1.00 92.50 96 THR A O 1
ATOM 742 N N . ILE A 1 97 ? -13.792 15.533 -28.743 1.00 91.06 97 ILE A N 1
ATOM 743 C CA . ILE A 1 97 ? -13.016 14.902 -27.672 1.00 91.06 97 ILE A CA 1
ATOM 744 C C . ILE A 1 97 ? -11.717 15.668 -27.437 1.00 91.06 97 ILE A C 1
ATOM 746 O O . ILE A 1 97 ? -11.172 16.273 -28.355 1.00 91.06 97 ILE A O 1
ATOM 750 N N . ARG A 1 98 ? -11.193 15.636 -26.209 1.00 92.44 98 ARG A N 1
ATOM 751 C CA . ARG A 1 98 ? -9.930 16.302 -25.861 1.00 92.44 98 ARG A CA 1
ATOM 752 C C . ARG A 1 98 ? -8.817 15.292 -25.632 1.00 92.44 98 ARG A C 1
ATOM 754 O O . ARG A 1 98 ? -8.992 14.336 -24.875 1.00 92.44 98 ARG A O 1
ATOM 761 N N . VAL A 1 99 ? -7.651 15.543 -26.218 1.00 90.44 99 VAL A N 1
ATOM 762 C CA . VAL A 1 99 ? -6.457 14.720 -26.005 1.00 90.44 99 VAL A CA 1
ATOM 763 C C . VAL A 1 99 ? -5.926 14.954 -24.590 1.00 90.44 99 VAL A C 1
ATOM 765 O O . VAL A 1 99 ? -5.473 16.048 -24.260 1.00 90.44 99 VAL A O 1
ATOM 768 N N . ARG A 1 100 ? -5.992 13.929 -23.731 1.00 83.94 100 ARG A N 1
ATOM 769 C CA . ARG A 1 100 ? -5.512 13.999 -22.333 1.00 83.94 100 ARG A CA 1
ATOM 770 C C . ARG A 1 100 ? -4.049 13.592 -22.163 1.00 83.94 100 ARG A C 1
ATOM 772 O O . ARG A 1 100 ? -3.420 14.002 -21.197 1.00 83.94 100 ARG A O 1
ATOM 779 N N . GLY A 1 101 ? -3.530 12.799 -23.091 1.00 82.00 101 GLY A N 1
ATOM 780 C CA . GLY A 1 101 ? -2.155 12.318 -23.134 1.00 82.00 101 GLY A CA 1
ATOM 781 C C . GLY A 1 101 ? -1.881 11.704 -24.503 1.00 82.00 101 GLY A C 1
ATOM 782 O O . GLY A 1 101 ? -2.818 11.296 -25.189 1.00 82.00 101 GLY A O 1
ATOM 783 N N . LEU A 1 102 ? -0.616 11.671 -24.915 1.00 83.12 102 LEU A N 1
ATOM 784 C CA . LEU A 1 102 ? -0.193 11.092 -26.190 1.00 83.12 102 LEU A CA 1
ATOM 785 C C . LEU A 1 102 ? 1.120 10.338 -26.007 1.00 83.12 102 LEU A C 1
ATOM 787 O O . LEU A 1 102 ? 2.033 10.853 -25.369 1.00 83.12 102 LEU A O 1
ATOM 791 N N . HIS A 1 103 ? 1.222 9.146 -26.591 1.00 75.38 103 HIS A N 1
ATOM 792 C CA . HIS A 1 103 ? 2.469 8.392 -26.709 1.00 75.38 103 HIS A CA 1
ATOM 793 C C . HIS A 1 103 ? 2.737 8.154 -28.200 1.00 75.38 103 HIS A C 1
ATOM 795 O O . HIS A 1 103 ? 1.887 7.604 -28.898 1.00 75.38 103 HIS A O 1
ATOM 801 N N . ALA A 1 104 ? 3.905 8.570 -28.693 1.00 66.94 104 ALA A N 1
ATOM 802 C CA . ALA A 1 104 ? 4.321 8.378 -30.081 1.00 66.94 104 ALA A CA 1
ATOM 803 C C . ALA A 1 104 ? 5.675 7.654 -30.133 1.00 66.94 104 ALA A C 1
ATOM 805 O O . ALA A 1 104 ? 6.603 8.029 -29.419 1.00 66.94 104 ALA A O 1
ATOM 806 N N . GLN A 1 105 ? 5.804 6.647 -31.001 1.00 59.88 105 GLN A N 1
ATOM 807 C CA . GLN A 1 105 ? 7.012 5.820 -31.172 1.00 59.88 105 GLN A CA 1
ATOM 808 C C . GLN A 1 105 ? 8.165 6.534 -31.918 1.00 59.88 105 GLN A C 1
ATOM 810 O O . GLN A 1 105 ? 8.858 5.906 -32.706 1.00 59.88 105 GLN A O 1
ATOM 815 N N . ASN A 1 106 ? 8.373 7.842 -31.728 1.00 51.50 106 ASN A N 1
ATOM 816 C CA . ASN A 1 106 ? 9.371 8.598 -32.504 1.00 51.50 106 ASN A CA 1
ATOM 817 C C . ASN A 1 10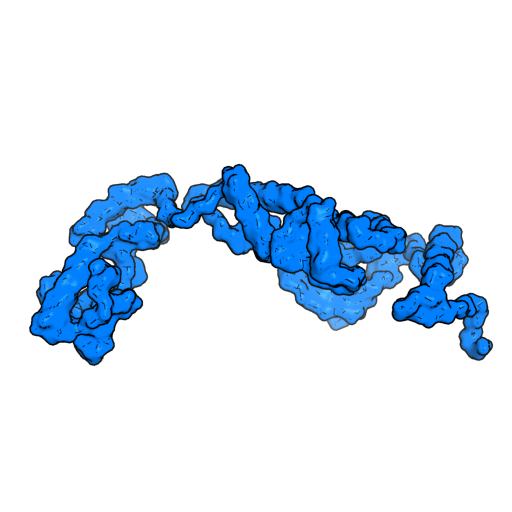6 ? 10.049 9.731 -31.716 1.00 51.50 106 ASN A C 1
ATOM 819 O O . ASN A 1 106 ? 10.349 10.791 -32.263 1.00 51.50 106 ASN A O 1
ATOM 823 N N . GLN A 1 107 ? 10.276 9.540 -30.415 1.00 65.00 107 GLN A N 1
ATOM 824 C CA . GLN A 1 107 ? 11.169 10.443 -29.689 1.00 65.00 107 GLN A CA 1
ATOM 825 C C . GLN A 1 107 ? 12.625 10.131 -30.073 1.00 65.00 107 GLN A C 1
ATOM 827 O O . GLN A 1 107 ? 12.994 8.958 -30.025 1.00 65.00 107 GLN A O 1
ATOM 832 N N . PRO A 1 108 ? 13.466 11.127 -30.417 1.00 59.00 108 PRO A N 1
ATOM 833 C CA . PRO A 1 108 ? 14.879 10.901 -30.737 1.00 59.00 108 PRO A CA 1
ATOM 834 C C . PRO A 1 108 ? 15.602 10.068 -29.671 1.00 59.00 108 PRO A C 1
ATOM 836 O O . PRO A 1 108 ? 16.215 9.062 -29.999 1.00 59.00 108 PRO A O 1
ATOM 839 N N . ALA A 1 109 ? 15.373 10.369 -28.388 1.00 64.19 109 ALA A N 1
ATOM 840 C CA . ALA A 1 109 ? 15.909 9.590 -27.269 1.00 64.19 109 ALA A CA 1
ATOM 841 C C . ALA A 1 109 ? 15.468 8.110 -27.272 1.00 64.19 109 ALA A C 1
ATOM 843 O O . ALA A 1 109 ? 16.228 7.230 -26.874 1.00 64.19 109 ALA A O 1
ATOM 844 N N . PHE A 1 110 ? 14.251 7.814 -27.739 1.00 63.59 110 PHE A N 1
ATOM 845 C CA . PHE A 1 110 ? 13.748 6.445 -27.867 1.00 63.59 110 PHE A CA 1
ATOM 846 C C . PHE A 1 110 ? 14.383 5.711 -29.057 1.00 63.59 110 PHE A C 1
ATOM 848 O O . PHE A 1 110 ? 14.732 4.538 -28.937 1.00 63.59 110 PHE A O 1
ATOM 855 N N . LEU A 1 111 ? 14.575 6.393 -30.190 1.00 65.94 111 LEU A N 1
ATOM 856 C CA . LEU A 1 111 ? 15.258 5.828 -31.361 1.00 65.94 111 LEU A CA 1
ATOM 857 C C . LEU A 1 111 ? 16.751 5.588 -31.097 1.00 65.94 111 LEU A C 1
ATOM 859 O O . LEU A 1 111 ? 17.287 4.561 -31.519 1.00 65.94 111 LEU A O 1
ATOM 863 N N . ASP A 1 112 ? 17.404 6.487 -30.361 1.00 68.06 112 ASP A N 1
ATOM 864 C CA . ASP A 1 112 ? 18.793 6.335 -29.922 1.00 68.06 112 ASP A CA 1
ATOM 865 C C . ASP A 1 112 ? 18.934 5.140 -28.979 1.00 68.06 112 ASP A C 1
ATOM 867 O O . ASP A 1 112 ? 19.809 4.292 -29.164 1.00 68.06 112 ASP A O 1
ATOM 871 N N . TRP A 1 113 ? 18.012 5.008 -28.024 1.00 75.75 113 TRP A N 1
ATOM 872 C CA . TRP A 1 113 ? 17.939 3.857 -27.130 1.00 75.75 113 TRP A CA 1
ATOM 873 C C . TRP A 1 113 ? 17.738 2.534 -27.889 1.00 75.75 113 TRP A C 1
ATOM 875 O O . TRP A 1 113 ? 18.484 1.579 -27.667 1.00 75.75 113 TRP A O 1
ATOM 885 N N . LEU A 1 114 ? 16.800 2.472 -28.844 1.00 68.31 114 LEU A N 1
ATOM 886 C CA . LEU A 1 114 ? 16.606 1.289 -29.696 1.00 68.31 114 LEU A CA 1
ATOM 887 C C . LEU A 1 114 ? 17.850 0.969 -30.536 1.00 68.31 114 LEU A C 1
ATOM 889 O O . LEU A 1 114 ? 18.208 -0.199 -30.701 1.00 68.31 114 LEU A O 1
ATOM 893 N N . SER A 1 115 ? 18.527 1.995 -31.050 1.00 70.38 115 SER A N 1
ATOM 894 C CA . SER A 1 115 ? 19.756 1.838 -31.830 1.00 70.38 115 SER A CA 1
ATOM 895 C C . SER A 1 115 ? 20.890 1.271 -30.978 1.00 70.38 115 SER A C 1
ATOM 897 O O . SER A 1 115 ? 21.581 0.355 -31.428 1.00 70.38 115 SER A O 1
ATOM 899 N N . GLN A 1 116 ? 21.036 1.742 -29.735 1.00 71.56 116 GLN A N 1
ATOM 900 C CA . GLN A 1 116 ? 21.979 1.198 -28.755 1.00 71.56 116 GLN A CA 1
ATOM 901 C C . GLN A 1 116 ? 21.656 -0.257 -28.398 1.00 71.56 116 GLN A C 1
ATOM 903 O O . GLN A 1 116 ? 22.551 -1.105 -28.403 1.00 71.56 116 GLN A O 1
ATOM 908 N N . LEU A 1 117 ? 20.383 -0.594 -28.173 1.00 75.38 117 LEU A N 1
ATOM 909 C CA . LEU A 1 117 ? 19.976 -1.977 -27.917 1.00 75.38 117 LEU A CA 1
ATOM 910 C C . LEU A 1 117 ? 20.288 -2.901 -29.102 1.00 75.38 117 LEU A C 1
ATOM 912 O O . LEU A 1 117 ? 20.753 -4.020 -28.894 1.00 75.38 117 LEU A O 1
ATOM 916 N N . ALA A 1 118 ? 20.085 -2.433 -30.337 1.00 69.00 118 ALA A N 1
ATOM 917 C CA . ALA A 1 118 ? 20.294 -3.230 -31.545 1.00 69.00 118 ALA A CA 1
ATOM 918 C C . ALA A 1 118 ? 21.770 -3.574 -31.817 1.00 69.00 118 ALA A C 1
ATOM 920 O O . ALA A 1 118 ? 22.056 -4.592 -32.456 1.00 69.00 118 ALA A O 1
ATOM 921 N N . ILE A 1 119 ? 22.707 -2.733 -31.367 1.00 74.06 119 ILE A N 1
ATOM 922 C CA . ILE A 1 119 ? 24.151 -2.969 -31.528 1.00 74.06 119 ILE A CA 1
ATOM 923 C C . ILE A 1 119 ? 24.770 -3.702 -30.332 1.00 74.06 119 ILE A C 1
ATOM 925 O O . ILE A 1 119 ? 25.827 -4.320 -30.477 1.00 74.06 119 ILE A O 1
ATOM 929 N N . THR A 1 120 ? 24.118 -3.671 -29.168 1.00 78.19 120 THR A N 1
ATOM 930 C CA . THR A 1 120 ? 24.643 -4.265 -27.936 1.00 78.19 120 THR A CA 1
ATOM 931 C C . THR A 1 120 ? 24.510 -5.787 -27.946 1.00 78.19 120 THR A C 1
ATOM 933 O O . THR A 1 120 ? 23.412 -6.338 -27.912 1.00 78.19 120 THR A O 1
ATOM 936 N N . ARG A 1 121 ? 25.652 -6.488 -27.979 1.00 76.25 121 ARG A N 1
ATOM 937 C CA . ARG A 1 121 ? 25.700 -7.960 -28.082 1.00 76.25 121 ARG A CA 1
ATOM 938 C C . ARG A 1 121 ? 25.725 -8.677 -26.729 1.00 76.25 121 ARG A C 1
ATOM 940 O O . ARG A 1 121 ? 25.218 -9.791 -26.635 1.00 76.25 121 ARG A O 1
ATOM 947 N N . HIS A 1 122 ? 26.284 -8.052 -25.693 1.00 83.50 122 HIS A N 1
ATOM 948 C CA . HIS A 1 122 ? 26.429 -8.654 -24.364 1.00 83.50 122 HIS A CA 1
ATOM 949 C C . HIS A 1 122 ? 25.256 -8.294 -23.436 1.00 83.50 122 HIS A C 1
ATOM 951 O O . HIS A 1 122 ? 24.686 -7.206 -23.519 1.00 83.50 122 HIS A O 1
ATOM 957 N N . HIS A 1 123 ? 24.900 -9.211 -22.530 1.00 84.88 123 HIS A N 1
ATOM 958 C CA . HIS A 1 123 ? 23.735 -9.068 -21.646 1.00 84.88 123 HIS A CA 1
ATOM 959 C C . HIS A 1 123 ? 23.849 -7.870 -20.690 1.00 84.88 123 HIS A C 1
ATOM 961 O O . HIS A 1 123 ? 22.853 -7.190 -20.467 1.00 84.88 123 HIS A O 1
ATOM 967 N N . ALA A 1 124 ? 25.058 -7.563 -20.203 1.00 87.81 124 ALA A N 1
ATOM 968 C CA . ALA A 1 124 ? 25.291 -6.455 -19.268 1.00 87.81 124 ALA A CA 1
ATOM 969 C C . ALA A 1 124 ? 24.996 -5.084 -19.881 1.00 87.81 124 ALA A C 1
ATOM 971 O O . ALA A 1 124 ? 24.333 -4.263 -19.262 1.00 87.81 124 ALA A O 1
ATOM 972 N N . GLY A 1 125 ? 25.416 -4.852 -21.127 1.00 86.06 125 GLY A N 1
ATOM 973 C CA . GLY A 1 125 ? 25.160 -3.588 -21.813 1.00 86.06 125 GLY A CA 1
ATOM 974 C C . GLY A 1 125 ? 23.680 -3.432 -22.134 1.00 86.06 125 GLY A C 1
ATOM 975 O O . GLY A 1 125 ? 23.125 -2.352 -21.988 1.00 86.06 125 GLY A O 1
ATOM 976 N N . ASN A 1 126 ? 23.021 -4.533 -22.509 1.00 88.88 126 ASN A N 1
ATOM 977 C CA . ASN A 1 126 ? 21.591 -4.526 -22.785 1.00 88.88 126 ASN A CA 1
ATOM 978 C C . ASN A 1 126 ? 20.797 -4.181 -21.513 1.00 88.88 126 ASN A C 1
ATOM 980 O O . ASN A 1 126 ? 19.966 -3.276 -21.539 1.00 88.88 126 ASN A O 1
ATOM 984 N N . LEU A 1 127 ? 21.127 -4.822 -20.386 1.00 86.75 127 LEU A N 1
ATOM 985 C CA . LEU A 1 127 ? 20.554 -4.505 -19.078 1.00 86.75 127 LEU A CA 1
ATOM 986 C C . LEU A 1 127 ? 20.804 -3.036 -18.695 1.00 86.75 127 LEU A C 1
ATOM 988 O O . LEU A 1 127 ? 19.864 -2.330 -18.332 1.00 86.75 127 LEU A O 1
ATOM 992 N N . ALA A 1 128 ? 22.038 -2.549 -18.852 1.00 87.88 128 ALA A N 1
ATOM 993 C CA . ALA A 1 128 ? 22.407 -1.164 -18.566 1.00 87.88 128 ALA A CA 1
ATOM 994 C C . ALA A 1 128 ? 21.621 -0.142 -19.405 1.00 87.88 128 ALA A C 1
ATOM 996 O O . ALA A 1 128 ? 21.286 0.923 -18.896 1.00 87.88 128 ALA A O 1
ATOM 997 N N . SER A 1 129 ? 21.263 -0.460 -20.653 1.00 84.75 129 SER A N 1
ATOM 998 C CA . SER A 1 129 ? 20.393 0.391 -21.474 1.00 84.75 129 SER A CA 1
ATOM 999 C C . SER A 1 129 ? 18.928 0.382 -21.015 1.00 84.75 129 SER A C 1
ATOM 1001 O O . SER A 1 129 ? 18.216 1.357 -21.247 1.00 84.75 129 SER A O 1
ATOM 1003 N N . HIS A 1 130 ? 18.444 -0.688 -20.377 1.00 82.56 130 HIS A N 1
ATOM 1004 C CA . HIS A 1 130 ? 17.066 -0.769 -19.873 1.00 82.56 130 HIS A CA 1
ATOM 1005 C C . HIS A 1 130 ? 16.868 -0.025 -18.545 1.00 82.56 130 HIS A C 1
ATOM 1007 O O . HIS A 1 130 ? 15.847 0.634 -18.356 1.00 82.56 130 HIS A O 1
ATOM 1013 N N . LEU A 1 131 ? 17.845 -0.103 -17.641 1.00 85.25 131 LEU A N 1
ATOM 1014 C CA . LEU A 1 131 ? 17.748 0.400 -16.267 1.00 85.25 131 LEU A CA 1
ATOM 1015 C C . LEU A 1 131 ? 17.409 1.906 -16.112 1.00 85.25 131 LEU A C 1
ATOM 1017 O O . LEU A 1 131 ? 16.680 2.243 -15.175 1.00 85.25 131 LEU A O 1
ATOM 1021 N N . PRO A 1 132 ? 17.867 2.830 -16.985 1.00 82.25 132 PRO A N 1
ATOM 1022 C CA . PRO A 1 132 ? 17.488 4.242 -16.907 1.00 82.25 132 PRO A CA 1
ATOM 1023 C C . PRO A 1 132 ? 16.003 4.506 -17.174 1.00 82.25 132 PRO A C 1
ATOM 1025 O O . PRO A 1 132 ? 15.470 5.485 -16.662 1.00 82.25 132 PRO A O 1
ATOM 1028 N N . GLN A 1 133 ? 15.323 3.636 -17.930 1.00 79.31 133 GLN A N 1
ATOM 1029 C CA . GLN A 1 133 ? 13.927 3.845 -18.339 1.00 79.31 133 GLN A CA 1
ATOM 1030 C C . GLN A 1 133 ? 12.919 3.634 -17.197 1.00 79.31 133 GLN A C 1
ATOM 1032 O O . GLN A 1 133 ? 11.762 4.036 -17.313 1.00 79.31 133 GLN A O 1
ATOM 1037 N N . GLY A 1 134 ? 13.337 3.004 -16.094 1.00 83.44 134 GLY A N 1
ATOM 1038 C CA . GLY A 1 134 ? 12.495 2.756 -14.927 1.00 83.44 134 GLY A CA 1
ATOM 1039 C C . GLY A 1 134 ? 12.662 1.344 -14.376 1.00 83.44 134 GLY A C 1
ATOM 1040 O O . GLY A 1 134 ? 13.708 0.719 -14.543 1.00 83.44 134 GLY A O 1
ATOM 1041 N N . ALA A 1 135 ? 11.628 0.855 -13.690 1.00 86.81 135 ALA A N 1
ATOM 1042 C CA . ALA A 1 135 ? 11.627 -0.497 -13.143 1.00 86.81 135 ALA A CA 1
ATOM 1043 C C . ALA A 1 135 ? 11.584 -1.548 -14.264 1.00 86.81 135 ALA A C 1
ATOM 1045 O O . ALA A 1 135 ? 10.770 -1.462 -15.186 1.00 86.81 135 ALA A O 1
ATOM 1046 N N . LEU A 1 136 ? 12.447 -2.554 -14.155 1.00 88.38 136 LEU A N 1
ATOM 1047 C CA . LEU A 1 136 ? 12.582 -3.659 -15.096 1.00 88.38 136 LEU A CA 1
ATOM 1048 C C . LEU A 1 136 ? 12.090 -4.958 -14.455 1.00 88.38 136 LEU A C 1
ATOM 1050 O O . LEU A 1 136 ? 12.519 -5.294 -13.355 1.00 88.38 136 LEU A O 1
ATOM 1054 N N . SER A 1 137 ? 11.237 -5.704 -15.160 1.00 89.44 137 SER A N 1
ATOM 1055 C CA . SER A 1 137 ? 10.889 -7.079 -14.782 1.00 89.44 137 SER A CA 1
ATOM 1056 C C . SER A 1 137 ? 12.037 -8.020 -15.155 1.00 89.44 137 SER A C 1
ATOM 1058 O O . SER A 1 137 ? 12.415 -8.134 -16.326 1.00 89.44 137 SER A O 1
ATOM 1060 N N . LEU A 1 138 ? 12.600 -8.676 -14.146 1.00 90.31 138 LEU A N 1
ATOM 1061 C CA . LEU A 1 138 ? 13.731 -9.586 -14.242 1.00 90.31 138 LEU A CA 1
ATOM 1062 C C . LEU A 1 138 ? 13.354 -10.872 -14.969 1.00 90.31 138 LEU A C 1
ATOM 1064 O O . LEU A 1 138 ? 14.106 -11.307 -15.837 1.00 90.31 138 LEU A O 1
ATOM 1068 N N . SER A 1 139 ? 12.184 -11.443 -14.685 1.00 85.56 139 SER A N 1
ATOM 1069 C CA . SER A 1 139 ? 11.669 -12.626 -15.379 1.00 85.56 139 SER A CA 1
ATOM 1070 C C . SER A 1 139 ? 11.464 -12.363 -16.869 1.00 85.56 139 SER A C 1
ATOM 1072 O O . SER A 1 139 ? 11.914 -13.153 -17.702 1.00 85.56 139 SER A O 1
ATOM 1074 N N . HIS A 1 140 ? 10.866 -11.224 -17.228 1.00 80.25 140 HIS A N 1
ATOM 1075 C CA . HIS A 1 140 ? 10.692 -10.845 -18.626 1.00 80.25 140 HIS A CA 1
ATOM 1076 C C . HIS A 1 140 ? 12.042 -10.604 -19.312 1.00 80.25 140 HIS A C 1
ATOM 1078 O O . HIS A 1 140 ? 12.268 -11.103 -20.415 1.00 80.25 140 HIS A O 1
ATOM 1084 N N . PHE A 1 141 ? 12.963 -9.891 -18.659 1.00 84.88 141 PHE A N 1
ATOM 1085 C CA . PHE A 1 141 ? 14.297 -9.650 -19.203 1.00 84.88 141 PHE A CA 1
ATOM 1086 C C . PHE A 1 141 ? 15.081 -10.953 -19.410 1.00 84.88 141 PHE A C 1
ATOM 1088 O O . PHE A 1 141 ? 15.646 -11.177 -20.483 1.00 84.88 141 PHE A O 1
ATOM 1095 N N . ALA A 1 142 ? 15.083 -11.835 -18.409 1.00 84.06 142 ALA A N 1
ATOM 1096 C CA . ALA A 1 142 ? 15.760 -13.123 -18.464 1.00 84.06 142 ALA A CA 1
ATOM 1097 C C . ALA A 1 142 ? 15.192 -14.002 -19.577 1.00 84.06 142 ALA A C 1
ATOM 1099 O O . ALA A 1 142 ? 15.959 -14.551 -20.364 1.00 84.06 142 ALA A O 1
ATOM 1100 N N . TRP A 1 143 ? 13.866 -14.057 -19.715 1.00 81.06 143 TRP A N 1
ATOM 1101 C CA . TRP A 1 143 ? 13.214 -14.774 -20.806 1.00 81.06 143 TRP A CA 1
ATOM 1102 C C . TRP A 1 143 ? 13.575 -14.188 -22.178 1.00 81.06 143 TRP A C 1
ATOM 1104 O O . TRP A 1 143 ? 13.997 -14.919 -23.074 1.00 81.06 143 TRP A O 1
ATOM 1114 N N . ALA A 1 144 ? 13.508 -12.864 -22.345 1.00 75.56 144 ALA A N 1
ATOM 1115 C CA . ALA A 1 144 ? 13.844 -12.198 -23.607 1.00 75.56 144 ALA A CA 1
ATOM 1116 C C . ALA A 1 144 ? 15.313 -12.407 -24.015 1.00 75.56 144 ALA A C 1
ATOM 1118 O O . ALA A 1 144 ? 15.648 -12.415 -25.201 1.00 75.56 144 ALA A O 1
ATOM 1119 N N . ARG A 1 145 ? 16.197 -12.587 -23.031 1.00 82.50 145 ARG A N 1
ATOM 1120 C CA . ARG A 1 145 ? 17.630 -12.825 -23.228 1.00 82.50 145 ARG A CA 1
ATOM 1121 C C . ARG A 1 145 ? 18.038 -14.295 -23.111 1.00 82.50 145 ARG A C 1
ATOM 1123 O O . ARG A 1 145 ? 19.228 -14.565 -23.250 1.00 82.50 145 ARG A O 1
ATOM 1130 N N . GLN A 1 146 ? 17.084 -15.206 -22.900 1.00 85.06 146 GLN A N 1
ATOM 1131 C CA . GLN A 1 146 ? 17.302 -16.645 -22.694 1.00 85.06 146 GLN A CA 1
ATOM 1132 C C . GLN A 1 146 ? 18.358 -16.942 -21.611 1.00 85.06 146 GLN A C 1
ATOM 1134 O O . GLN A 1 146 ? 19.224 -17.795 -21.785 1.00 85.06 146 GLN A O 1
ATOM 1139 N N . LEU A 1 147 ? 18.306 -16.198 -20.504 1.00 86.19 147 LEU A N 1
ATOM 1140 C CA . LEU A 1 147 ? 19.225 -16.342 -19.377 1.00 86.19 147 LEU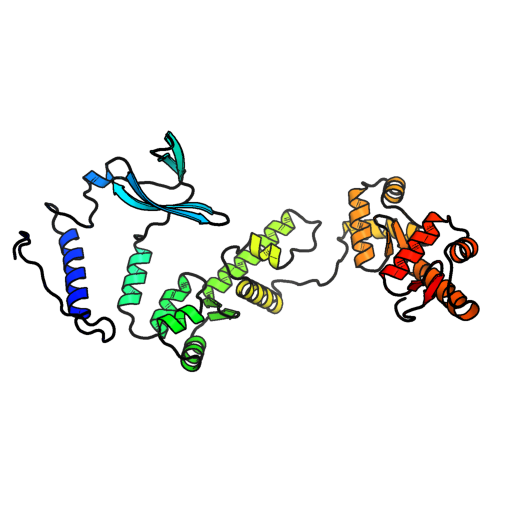 A CA 1
ATOM 1141 C C . LEU A 1 147 ? 18.729 -17.401 -18.393 1.00 86.19 147 LEU A C 1
ATOM 1143 O O . LEU A 1 147 ? 17.547 -17.431 -18.046 1.00 86.19 147 LEU A O 1
ATOM 1147 N N . THR A 1 148 ? 19.649 -18.222 -17.886 1.00 92.06 148 THR A N 1
ATOM 1148 C CA . THR A 1 148 ? 19.385 -19.056 -16.706 1.00 92.06 148 THR A CA 1
ATOM 1149 C C . THR A 1 148 ? 19.361 -18.202 -15.436 1.00 92.06 148 THR A C 1
ATOM 1151 O O . THR A 1 148 ? 19.909 -17.099 -15.395 1.00 92.06 148 THR A O 1
ATOM 1154 N N . GLU A 1 149 ? 18.783 -18.733 -14.357 1.00 90.50 149 GLU A N 1
ATOM 1155 C CA . GLU A 1 149 ? 18.757 -18.063 -13.050 1.00 90.50 149 GLU A CA 1
ATOM 1156 C C . GLU A 1 149 ? 20.170 -17.734 -12.529 1.00 90.50 149 GLU A C 1
ATOM 1158 O O . GLU A 1 149 ? 20.408 -16.641 -12.018 1.00 90.50 149 GLU A O 1
ATOM 1163 N N . SER A 1 150 ? 21.137 -18.635 -12.741 1.00 92.25 150 SER A N 1
ATOM 1164 C CA . SER A 1 150 ? 22.545 -18.421 -12.375 1.00 92.25 150 SER A CA 1
ATOM 1165 C C . SER A 1 150 ? 23.234 -17.334 -13.204 1.00 92.25 150 SER A C 1
ATOM 1167 O O . SER A 1 150 ? 24.047 -16.576 -12.682 1.00 92.25 150 SER A O 1
ATOM 1169 N N . GLN A 1 151 ? 22.915 -17.228 -14.495 1.00 91.44 151 GLN A N 1
ATOM 1170 C CA . GLN A 1 151 ? 23.459 -16.172 -15.348 1.00 91.44 151 GLN A CA 1
ATOM 1171 C C . GLN A 1 151 ? 22.857 -14.813 -14.997 1.00 91.44 151 GLN A C 1
ATOM 1173 O O . GLN A 1 151 ? 23.570 -13.813 -14.980 1.00 91.44 151 GLN A O 1
ATOM 1178 N N . LEU A 1 152 ? 21.555 -14.774 -14.701 1.00 92.69 152 LEU A N 1
ATOM 1179 C CA . LEU A 1 152 ? 20.875 -13.556 -14.281 1.00 92.69 152 LEU A CA 1
ATOM 1180 C C . LEU A 1 152 ? 21.416 -13.049 -12.941 1.00 92.69 152 LEU A C 1
ATOM 1182 O O . LEU A 1 152 ? 21.689 -11.860 -12.815 1.00 92.69 152 LEU A O 1
ATOM 1186 N N . SER A 1 153 ? 21.611 -13.929 -11.957 1.00 91.88 153 SER A N 1
ATOM 1187 C CA . SER A 1 153 ? 22.144 -13.529 -10.651 1.00 91.88 153 SER A CA 1
ATOM 1188 C C . SER A 1 153 ? 23.576 -13.000 -10.747 1.00 91.88 153 SER A C 1
ATOM 1190 O O . SER A 1 153 ? 23.867 -11.950 -10.177 1.00 91.88 153 SER A O 1
ATOM 1192 N N . HIS A 1 154 ? 24.442 -13.644 -11.538 1.00 92.44 154 HIS A N 1
ATOM 1193 C CA . HIS A 1 154 ? 25.792 -13.141 -11.812 1.00 92.44 154 HIS A CA 1
ATOM 1194 C C . HIS A 1 154 ? 25.762 -11.777 -12.514 1.00 92.44 154 HIS A C 1
ATOM 1196 O O . HIS A 1 154 ? 26.518 -10.877 -12.162 1.00 92.44 154 HIS A O 1
ATOM 1202 N N . LEU A 1 155 ? 24.862 -11.603 -13.487 1.00 92.38 155 LEU A N 1
ATOM 1203 C CA . LEU A 1 155 ? 24.700 -10.342 -14.206 1.00 92.38 155 LEU A CA 1
ATOM 1204 C C . LEU A 1 155 ? 24.274 -9.200 -13.279 1.00 92.38 155 LEU A C 1
ATOM 1206 O O . LEU A 1 155 ? 24.761 -8.083 -13.407 1.00 92.38 155 LEU A O 1
ATOM 1210 N N . LEU A 1 156 ? 23.350 -9.478 -12.361 1.00 92.31 156 LEU A N 1
ATOM 1211 C CA . LEU A 1 156 ? 22.834 -8.492 -11.418 1.00 92.31 156 LEU A CA 1
ATOM 1212 C C . LEU A 1 156 ? 23.858 -8.127 -10.338 1.00 92.31 156 LEU A C 1
ATOM 1214 O O . LEU A 1 156 ? 23.877 -6.978 -9.910 1.00 92.31 156 LEU A O 1
ATOM 1218 N N . ALA A 1 157 ? 24.723 -9.062 -9.933 1.00 90.12 157 ALA A N 1
ATOM 1219 C CA . ALA A 1 157 ? 25.766 -8.818 -8.935 1.00 90.12 157 ALA A CA 1
ATOM 1220 C C . ALA A 1 157 ? 26.803 -7.771 -9.381 1.00 90.12 157 ALA A C 1
ATOM 1222 O O . ALA A 1 157 ? 27.382 -7.080 -8.547 1.00 90.12 157 ALA A O 1
ATOM 1223 N N . GLU A 1 158 ? 27.020 -7.629 -10.690 1.00 87.88 158 GLU A N 1
ATOM 1224 C CA . GLU A 1 158 ? 27.934 -6.637 -11.270 1.00 87.88 158 GLU A CA 1
ATOM 1225 C C . GLU A 1 158 ? 27.284 -5.254 -11.460 1.00 87.88 158 GLU A C 1
ATOM 1227 O O . GLU A 1 158 ? 27.957 -4.300 -11.854 1.00 87.88 158 GLU A O 1
ATOM 1232 N N . MET A 1 159 ? 25.976 -5.128 -11.213 1.00 88.31 159 MET A N 1
ATOM 1233 C CA . MET A 1 159 ? 25.200 -3.922 -11.500 1.00 88.31 159 MET A CA 1
ATOM 1234 C C . MET A 1 159 ? 24.787 -3.197 -10.216 1.00 88.31 159 MET A C 1
ATOM 1236 O O . MET A 1 159 ? 24.340 -3.802 -9.246 1.00 88.31 159 MET A O 1
ATOM 1240 N N . ASN A 1 160 ? 24.832 -1.863 -10.241 1.00 92.19 160 ASN A N 1
ATOM 1241 C CA . ASN A 1 160 ? 24.320 -1.022 -9.154 1.00 92.19 160 ASN A CA 1
ATOM 1242 C C . ASN A 1 160 ? 22.789 -0.905 -9.232 1.00 92.19 160 ASN A C 1
ATOM 1244 O O . ASN A 1 160 ? 22.244 0.112 -9.679 1.00 92.19 160 ASN A O 1
ATOM 1248 N N . VAL A 1 161 ? 22.095 -1.971 -8.829 1.00 93.81 161 VAL A N 1
ATOM 1249 C CA . VAL A 1 161 ? 20.631 -2.084 -8.876 1.00 93.81 161 VAL A CA 1
ATOM 1250 C C . VAL A 1 161 ? 20.038 -2.477 -7.528 1.00 93.81 161 VAL A C 1
ATOM 1252 O O . VAL A 1 161 ? 20.640 -3.199 -6.739 1.00 93.81 161 VAL A O 1
ATOM 1255 N N . ILE A 1 162 ? 18.817 -2.015 -7.280 1.00 94.06 162 ILE A N 1
ATOM 1256 C CA . ILE A 1 162 ? 17.964 -2.469 -6.186 1.00 94.06 162 ILE A CA 1
ATOM 1257 C C . ILE A 1 162 ? 16.992 -3.497 -6.742 1.00 94.06 162 ILE A C 1
ATOM 1259 O O . ILE A 1 162 ? 16.313 -3.232 -7.733 1.00 94.06 162 ILE A O 1
ATOM 1263 N N . ILE A 1 163 ? 16.912 -4.649 -6.083 1.00 94.12 163 ILE A N 1
ATOM 1264 C CA . ILE A 1 163 ? 16.054 -5.764 -6.482 1.00 94.12 163 ILE A CA 1
ATOM 1265 C C . ILE A 1 163 ? 14.976 -5.970 -5.418 1.00 94.12 163 ILE A C 1
ATOM 1267 O O . ILE A 1 163 ? 15.260 -5.966 -4.220 1.00 94.12 163 ILE A O 1
ATOM 1271 N N . ALA A 1 164 ? 13.735 -6.155 -5.858 1.00 91.62 164 ALA A N 1
ATOM 1272 C CA . ALA A 1 164 ? 12.593 -6.432 -5.000 1.00 91.62 164 ALA A CA 1
ATOM 1273 C C . ALA A 1 164 ? 11.626 -7.403 -5.693 1.00 91.62 164 ALA A C 1
ATOM 1275 O O . ALA A 1 164 ? 10.779 -7.005 -6.496 1.00 91.62 164 ALA A O 1
ATOM 1276 N N . GLY A 1 165 ? 11.734 -8.692 -5.368 1.00 89.38 165 GLY A N 1
ATOM 1277 C CA . GLY A 1 165 ? 10.986 -9.738 -6.069 1.00 89.38 165 GLY A CA 1
ATOM 1278 C C . GLY A 1 165 ? 11.407 -9.813 -7.538 1.00 89.38 165 GLY A C 1
ATOM 1279 O O . GLY A 1 165 ? 12.592 -9.941 -7.828 1.00 89.38 165 GLY A O 1
ATOM 1280 N N . ASP A 1 166 ? 10.445 -9.697 -8.455 1.00 91.62 166 ASP A N 1
ATOM 1281 C CA . ASP A 1 166 ? 10.700 -9.711 -9.904 1.00 91.62 166 ASP A CA 1
ATOM 1282 C C . ASP A 1 166 ? 11.232 -8.376 -10.453 1.00 91.62 166 ASP A C 1
ATOM 1284 O O . ASP A 1 166 ? 11.569 -8.278 -11.626 1.00 91.62 166 ASP A O 1
ATOM 1288 N N . TRP A 1 167 ? 11.297 -7.321 -9.644 1.00 92.25 167 TRP A N 1
ATOM 1289 C CA . TRP A 1 167 ? 11.593 -5.982 -10.142 1.00 92.25 167 TRP A CA 1
ATOM 1290 C C . TRP A 1 167 ? 13.011 -5.540 -9.801 1.00 92.25 167 TRP A C 1
ATOM 1292 O O . TRP A 1 167 ? 13.451 -5.670 -8.659 1.00 92.25 167 TRP A O 1
ATOM 1302 N N . ALA A 1 168 ? 13.695 -4.947 -10.778 1.00 92.81 168 ALA A N 1
ATOM 1303 C CA . ALA A 1 168 ? 14.965 -4.257 -10.599 1.00 92.81 168 ALA A CA 1
ATOM 1304 C C . ALA A 1 168 ? 14.844 -2.772 -10.949 1.00 92.81 168 ALA A C 1
ATOM 1306 O O . ALA A 1 168 ? 14.187 -2.396 -11.920 1.00 92.81 168 ALA A O 1
ATOM 1307 N N . LEU A 1 169 ? 15.509 -1.923 -10.172 1.00 93.12 169 LEU A N 1
ATOM 1308 C CA . LEU A 1 169 ? 15.612 -0.485 -10.408 1.00 93.12 169 LEU A CA 1
ATOM 1309 C C . LEU A 1 169 ? 17.076 -0.060 -10.281 1.00 93.12 169 LEU A C 1
ATOM 1311 O O . LEU A 1 169 ? 17.779 -0.548 -9.400 1.00 93.12 169 LEU A O 1
ATOM 1315 N N . SER A 1 170 ? 17.553 0.847 -11.136 1.00 93.56 170 SER A N 1
ATOM 1316 C CA . SER A 1 170 ? 18.897 1.415 -10.963 1.00 93.56 170 SER A CA 1
ATOM 1317 C C . SER A 1 170 ? 19.013 2.161 -9.636 1.00 93.56 170 SER A C 1
ATOM 1319 O O . SER A 1 170 ? 18.039 2.754 -9.169 1.00 93.56 170 SER A O 1
ATOM 1321 N N . LEU A 1 171 ? 20.214 2.184 -9.052 1.00 93.38 171 LEU A N 1
ATOM 1322 C CA . LEU A 1 171 ? 20.464 2.943 -7.826 1.00 93.38 171 LEU A CA 1
ATOM 1323 C C . LEU A 1 171 ? 20.107 4.432 -7.989 1.00 93.38 171 LEU A C 1
ATOM 1325 O O . LEU A 1 171 ? 19.446 4.999 -7.130 1.00 93.38 171 LEU A O 1
ATOM 1329 N N . HIS A 1 172 ? 20.437 5.034 -9.135 1.00 92.12 172 HIS A N 1
ATOM 1330 C CA . HIS A 1 172 ? 20.080 6.424 -9.431 1.00 92.12 172 HIS A CA 1
ATOM 1331 C C . HIS A 1 172 ? 18.559 6.666 -9.415 1.00 92.12 172 HIS A C 1
ATOM 1333 O O . HIS A 1 172 ? 18.073 7.595 -8.774 1.00 92.12 172 HIS A O 1
ATOM 1339 N N . ASN A 1 173 ? 17.781 5.808 -10.084 1.00 91.19 173 ASN A N 1
ATOM 1340 C CA . ASN A 1 173 ? 16.324 5.950 -10.099 1.00 91.19 173 ASN A CA 1
ATOM 1341 C C . ASN A 1 173 ? 15.708 5.640 -8.729 1.00 91.19 173 ASN A C 1
ATOM 1343 O O . ASN A 1 173 ? 14.671 6.205 -8.382 1.00 91.19 173 ASN A O 1
ATOM 1347 N N . ALA A 1 174 ? 16.338 4.763 -7.946 1.00 94.25 174 ALA A N 1
ATOM 1348 C CA . ALA A 1 174 ? 15.949 4.514 -6.569 1.00 94.25 174 ALA A CA 1
ATOM 1349 C C . ALA A 1 174 ? 16.141 5.750 -5.687 1.00 94.25 174 ALA A C 1
ATOM 1351 O O . ALA A 1 174 ? 15.212 6.113 -4.977 1.00 94.25 174 ALA A O 1
ATOM 1352 N N . GLU A 1 175 ? 17.280 6.437 -5.781 1.00 94.44 175 GLU A N 1
ATOM 1353 C CA . GLU A 1 175 ? 17.539 7.683 -5.048 1.00 94.44 175 GLU A CA 1
ATOM 1354 C C . GLU A 1 175 ? 16.523 8.776 -5.415 1.00 94.44 175 GLU A C 1
ATOM 1356 O O . GLU A 1 175 ? 15.975 9.440 -4.535 1.00 94.44 175 GLU A O 1
ATOM 1361 N N . LEU A 1 176 ? 16.190 8.921 -6.704 1.00 93.25 176 LEU A N 1
ATOM 1362 C CA . LEU A 1 176 ? 15.139 9.844 -7.153 1.00 93.25 176 LEU A CA 1
ATOM 1363 C C . LEU A 1 176 ? 13.762 9.475 -6.578 1.00 93.25 176 LEU A C 1
ATOM 1365 O O . LEU A 1 176 ? 12.999 10.346 -6.151 1.00 93.25 176 LEU A O 1
ATOM 1369 N N . ALA A 1 177 ? 13.433 8.184 -6.548 1.00 92.44 177 ALA A N 1
ATOM 1370 C CA . ALA A 1 177 ? 12.187 7.690 -5.974 1.00 92.44 177 ALA A CA 1
ATOM 1371 C C . ALA A 1 177 ? 12.135 7.890 -4.446 1.00 92.44 177 ALA A C 1
ATOM 1373 O O . ALA A 1 177 ? 11.102 8.301 -3.914 1.00 92.44 177 ALA A O 1
ATOM 1374 N N . GLU A 1 178 ? 13.246 7.660 -3.746 1.00 96.69 178 GLU A N 1
ATOM 1375 C CA . GLU A 1 178 ? 13.421 7.906 -2.313 1.00 96.69 178 GLU A CA 1
ATOM 1376 C C . GLU A 1 178 ? 13.239 9.398 -1.979 1.00 96.69 178 GLU A C 1
ATOM 1378 O O . GLU A 1 178 ? 12.437 9.745 -1.108 1.00 96.69 178 GLU A O 1
ATOM 1383 N N . GLN A 1 179 ? 13.873 10.300 -2.735 1.00 95.50 179 GLN A N 1
ATOM 1384 C CA . GLN A 1 179 ? 13.674 11.749 -2.597 1.00 95.50 179 GLN A CA 1
ATOM 1385 C C . GLN A 1 179 ? 12.213 12.149 -2.823 1.00 95.50 179 GLN A C 1
ATOM 1387 O O . GLN A 1 179 ? 11.657 12.948 -2.065 1.00 95.50 179 GLN A O 1
ATOM 1392 N N . ARG A 1 180 ? 11.553 11.556 -3.826 1.00 94.19 180 ARG A N 1
ATOM 1393 C CA . ARG A 1 180 ? 10.136 11.814 -4.098 1.00 94.19 180 ARG A CA 1
ATOM 1394 C C . ARG A 1 180 ? 9.232 11.356 -2.952 1.00 94.19 180 ARG A C 1
ATOM 1396 O O . ARG A 1 180 ? 8.280 12.064 -2.624 1.00 94.19 180 ARG A O 1
ATOM 1403 N N . LEU A 1 181 ? 9.518 10.205 -2.336 1.00 93.38 181 LEU A N 1
ATOM 1404 C CA . LEU A 1 181 ? 8.796 9.712 -1.156 1.00 93.38 181 LEU A CA 1
ATOM 1405 C C . LEU A 1 181 ? 8.906 10.696 0.012 1.00 93.38 181 LEU A C 1
ATOM 1407 O O . LEU A 1 181 ? 7.885 11.048 0.604 1.00 93.38 181 LEU A O 1
ATOM 1411 N N . LEU A 1 182 ? 10.121 11.166 0.309 1.00 96.12 182 LEU A N 1
ATOM 1412 C CA . LEU A 1 182 ? 10.373 12.134 1.380 1.00 96.12 182 LEU A CA 1
ATOM 1413 C C . LEU A 1 182 ? 9.665 13.466 1.118 1.00 96.12 182 LEU A C 1
ATOM 1415 O O . LEU A 1 182 ? 8.988 13.985 2.005 1.00 96.12 182 LEU A O 1
ATOM 1419 N N . GLN A 1 183 ? 9.759 13.986 -0.109 1.00 96.12 183 GLN A N 1
ATOM 1420 C CA . GLN A 1 183 ? 9.103 15.230 -0.505 1.00 96.12 183 GLN A CA 1
ATOM 1421 C C . GLN A 1 183 ? 7.584 15.150 -0.307 1.00 96.12 183 GLN A C 1
ATOM 1423 O O . GLN A 1 183 ? 6.988 16.017 0.328 1.00 96.12 183 GLN A O 1
ATOM 1428 N N . VAL A 1 184 ? 6.949 14.096 -0.825 1.00 88.56 184 VAL A N 1
ATOM 1429 C CA . VAL A 1 184 ? 5.490 13.932 -0.747 1.00 88.56 184 VAL A CA 1
ATOM 1430 C C . VAL A 1 184 ? 5.023 13.734 0.694 1.00 88.56 184 VAL A C 1
ATOM 1432 O O . VAL A 1 184 ? 3.960 14.232 1.065 1.00 88.56 184 VAL A O 1
ATOM 1435 N N . LEU A 1 185 ? 5.805 13.038 1.523 1.00 91.25 185 LEU A N 1
ATOM 1436 C CA . LEU A 1 185 ? 5.501 12.893 2.944 1.00 91.25 185 LEU A CA 1
ATOM 1437 C C . LEU A 1 185 ? 5.609 14.234 3.688 1.00 91.25 185 LEU A C 1
ATOM 1439 O O . LEU A 1 185 ? 4.730 14.558 4.483 1.00 91.25 185 LEU A O 1
ATOM 1443 N N . ALA A 1 186 ? 6.633 15.039 3.396 1.00 91.56 186 ALA A N 1
ATOM 1444 C CA . ALA A 1 186 ? 6.791 16.371 3.976 1.00 91.56 186 ALA A CA 1
ATOM 1445 C C . ALA A 1 186 ? 5.640 17.312 3.574 1.00 91.56 186 ALA A C 1
ATOM 1447 O O . ALA A 1 186 ? 5.049 17.969 4.431 1.00 91.56 186 ALA A O 1
ATOM 1448 N N . GLU A 1 187 ? 5.258 17.321 2.292 1.00 90.25 187 GLU A N 1
ATOM 1449 C CA . GLU A 1 187 ? 4.095 18.069 1.793 1.00 90.25 187 GLU A CA 1
ATOM 1450 C C . GLU A 1 187 ? 2.785 17.623 2.463 1.00 90.25 187 GLU A C 1
ATOM 1452 O O . GLU A 1 187 ? 1.883 18.438 2.666 1.00 90.25 187 GLU A O 1
ATOM 1457 N N . TYR A 1 188 ? 2.666 16.337 2.810 1.00 81.25 188 TYR A N 1
ATOM 1458 C CA . TYR A 1 188 ? 1.506 15.811 3.523 1.00 81.25 188 TYR A CA 1
ATOM 1459 C C . TYR A 1 188 ? 1.450 16.293 4.972 1.00 81.25 188 TYR A C 1
ATOM 1461 O O . TYR A 1 188 ? 0.416 16.809 5.388 1.00 81.25 188 TYR A O 1
ATOM 1469 N N . HIS A 1 189 ? 2.546 16.173 5.725 1.00 81.81 189 HIS A N 1
ATOM 1470 C CA . HIS A 1 189 ? 2.599 16.634 7.117 1.00 81.81 189 HIS A CA 1
ATOM 1471 C C . HIS A 1 189 ? 2.391 18.148 7.233 1.00 81.81 189 HIS A C 1
ATOM 1473 O O . HIS A 1 189 ? 1.728 18.601 8.157 1.00 81.81 189 HIS A O 1
ATOM 1479 N N . ALA A 1 190 ? 2.870 18.932 6.261 1.00 83.50 190 ALA A N 1
ATOM 1480 C CA . ALA A 1 190 ? 2.611 20.372 6.219 1.00 83.50 190 ALA A CA 1
ATOM 1481 C C . ALA A 1 190 ? 1.114 20.711 6.069 1.00 83.50 190 ALA A C 1
ATOM 1483 O O . ALA A 1 190 ? 0.668 21.752 6.541 1.00 83.50 190 ALA A O 1
ATOM 1484 N N . LYS A 1 191 ? 0.335 19.845 5.406 1.00 74.00 191 LYS A N 1
ATOM 1485 C CA . LYS A 1 191 ? -1.116 20.020 5.208 1.00 74.00 191 LYS A CA 1
ATOM 1486 C C . LYS A 1 191 ? -1.964 19.385 6.310 1.00 74.00 191 LYS A C 1
ATOM 1488 O O . LYS A 1 191 ? -3.109 19.790 6.479 1.00 74.00 191 LYS A O 1
ATOM 1493 N N . HIS A 1 192 ? -1.421 18.399 7.021 1.00 67.31 192 HIS A N 1
ATOM 1494 C CA . HIS A 1 192 ? -2.106 17.636 8.066 1.00 67.31 192 HIS A CA 1
ATOM 1495 C C . HIS A 1 192 ? -1.216 17.496 9.315 1.00 67.31 192 HIS A C 1
ATOM 1497 O O . HIS A 1 192 ? -0.699 16.403 9.568 1.00 67.31 192 HIS A O 1
ATOM 1503 N N . PRO A 1 193 ? -0.998 18.585 10.082 1.00 65.62 193 PRO A N 1
ATOM 1504 C CA . PRO A 1 193 ? -0.140 18.568 11.275 1.00 65.62 193 PRO A CA 1
ATOM 1505 C C . PRO A 1 193 ? -0.671 17.650 12.385 1.00 65.62 193 PRO A C 1
ATOM 1507 O O . PRO A 1 193 ? 0.087 17.156 13.213 1.00 65.62 193 PRO A O 1
ATOM 1510 N N . ASP A 1 194 ? -1.979 17.400 12.371 1.00 52.28 194 ASP A N 1
ATOM 1511 C CA . ASP A 1 194 ? -2.723 16.519 13.268 1.00 52.28 194 ASP A CA 1
ATOM 1512 C C . ASP A 1 194 ? -2.459 15.022 13.016 1.00 52.28 194 ASP A C 1
ATOM 1514 O O . ASP A 1 194 ? -2.908 14.166 13.780 1.00 52.28 194 ASP A O 1
ATOM 1518 N N . GLN A 1 195 ? -1.741 14.671 11.945 1.00 60.22 195 GLN A N 1
ATOM 1519 C CA . GLN A 1 195 ? -1.500 13.282 11.571 1.00 60.22 195 GLN A CA 1
ATOM 1520 C C . GLN A 1 195 ? -0.044 12.881 11.781 1.00 60.22 195 GLN A C 1
ATOM 1522 O O . GLN A 1 195 ? 0.871 13.427 11.175 1.00 60.22 195 GLN A O 1
ATOM 1527 N N . LEU A 1 196 ? 0.149 11.828 12.580 1.00 64.12 196 LEU A N 1
ATOM 1528 C CA . LEU A 1 196 ? 1.464 11.270 12.911 1.00 64.12 196 LEU A CA 1
ATOM 1529 C C . LEU A 1 196 ? 2.240 10.756 11.683 1.00 64.12 196 LEU A C 1
ATOM 1531 O O . LEU A 1 196 ? 3.466 10.675 11.708 1.00 64.12 196 LEU A O 1
ATOM 1535 N N . GLY A 1 197 ? 1.534 10.340 10.628 1.00 75.56 197 GLY A N 1
ATOM 1536 C CA . GLY A 1 197 ? 2.166 9.778 9.443 1.00 75.56 197 GLY A CA 1
ATOM 1537 C C . GLY A 1 197 ? 1.199 9.247 8.395 1.00 75.56 197 GLY A C 1
ATOM 1538 O O . GLY A 1 197 ? -0.024 9.308 8.523 1.00 75.56 197 GLY A O 1
ATOM 1539 N N . VAL A 1 198 ? 1.778 8.666 7.345 1.00 78.00 198 VAL A N 1
ATOM 1540 C CA . VAL A 1 198 ? 1.051 8.049 6.232 1.00 78.00 198 VAL A CA 1
ATOM 1541 C C . VAL A 1 198 ? 1.397 6.564 6.160 1.00 78.00 198 VAL A C 1
ATOM 1543 O O . VAL A 1 198 ? 2.564 6.183 6.169 1.00 78.00 198 VAL A O 1
ATOM 1546 N N . GLY A 1 199 ? 0.384 5.701 6.040 1.00 77.38 199 GLY A N 1
ATOM 1547 C CA . GLY A 1 199 ? 0.612 4.267 5.828 1.00 77.38 199 GLY A CA 1
ATOM 1548 C C . GLY A 1 199 ? 1.340 3.979 4.505 1.00 77.38 199 GLY A C 1
ATOM 1549 O O . GLY A 1 199 ? 1.069 4.636 3.497 1.00 77.38 199 GLY A O 1
ATOM 1550 N N . LYS A 1 200 ? 2.210 2.955 4.475 1.00 81.81 200 LYS A N 1
ATOM 1551 C CA . LYS A 1 200 ? 3.081 2.620 3.322 1.00 81.81 200 LYS A CA 1
ATOM 1552 C C . LYS A 1 200 ? 2.326 2.546 1.983 1.00 81.81 200 LYS A C 1
ATOM 1554 O O . LYS A 1 200 ? 2.716 3.193 1.013 1.00 81.81 200 LYS A O 1
ATOM 1559 N N . ALA A 1 201 ? 1.184 1.854 1.942 1.00 73.75 201 ALA A N 1
ATOM 1560 C CA . ALA A 1 201 ? 0.349 1.732 0.739 1.00 73.75 201 ALA A CA 1
ATOM 1561 C C . ALA A 1 201 ? -0.263 3.068 0.267 1.00 73.75 201 ALA A C 1
ATOM 1563 O O . ALA A 1 201 ? -0.508 3.277 -0.924 1.00 73.75 201 ALA A O 1
ATOM 1564 N N . ARG A 1 202 ? -0.554 3.994 1.190 1.00 73.69 202 ARG A N 1
ATOM 1565 C CA . ARG A 1 202 ? -1.058 5.334 0.851 1.00 73.69 202 ARG A CA 1
ATOM 1566 C C . ARG A 1 202 ? 0.076 6.226 0.350 1.00 73.69 202 ARG A C 1
ATOM 1568 O O . ARG A 1 202 ? -0.106 6.868 -0.679 1.00 73.69 202 ARG A O 1
ATOM 1575 N N . LEU A 1 203 ? 1.240 6.182 1.001 1.00 82.25 203 LEU A N 1
ATOM 1576 C CA . LEU A 1 203 ? 2.431 6.914 0.571 1.00 82.25 203 LEU A CA 1
ATOM 1577 C C . LEU A 1 203 ? 2.853 6.505 -0.849 1.00 82.25 203 LEU A C 1
ATOM 1579 O O . LEU A 1 203 ? 3.059 7.371 -1.696 1.00 82.25 203 LEU A O 1
ATOM 1583 N N . ARG A 1 204 ? 2.847 5.198 -1.155 1.00 87.69 204 ARG A N 1
ATOM 1584 C CA . ARG A 1 204 ? 3.055 4.679 -2.517 1.00 87.69 204 ARG A CA 1
ATOM 1585 C C . ARG A 1 204 ? 2.114 5.325 -3.534 1.00 87.69 204 ARG A C 1
ATOM 1587 O O . ARG A 1 204 ? 2.572 5.846 -4.544 1.00 87.69 204 ARG A O 1
ATOM 1594 N N . ARG A 1 205 ? 0.801 5.307 -3.275 1.00 75.06 205 ARG A N 1
ATOM 1595 C CA . ARG A 1 205 ? -0.205 5.854 -4.206 1.00 75.06 205 ARG A CA 1
ATOM 1596 C C . ARG A 1 205 ? -0.026 7.349 -4.467 1.00 75.06 205 ARG A C 1
ATOM 1598 O O . ARG A 1 205 ? -0.365 7.806 -5.551 1.00 75.06 205 ARG A O 1
ATOM 1605 N N . MET A 1 206 ? 0.466 8.092 -3.479 1.00 73.44 206 MET A N 1
ATOM 1606 C CA . MET A 1 206 ? 0.686 9.532 -3.595 1.00 73.44 206 MET A CA 1
ATOM 1607 C C . MET A 1 206 ? 1.997 9.870 -4.313 1.00 73.44 206 MET A C 1
ATOM 1609 O O . MET A 1 206 ? 2.020 10.790 -5.126 1.00 73.44 206 MET A O 1
ATOM 1613 N N . ALA A 1 207 ? 3.078 9.144 -4.017 1.00 78.25 207 ALA A N 1
ATOM 1614 C CA . ALA A 1 207 ? 4.412 9.477 -4.507 1.00 78.25 207 ALA A CA 1
ATOM 1615 C C . ALA A 1 207 ? 4.790 8.752 -5.804 1.00 78.25 207 ALA A C 1
ATOM 1617 O O . ALA A 1 207 ? 5.342 9.372 -6.711 1.00 78.25 207 ALA A O 1
ATOM 1618 N N . LEU A 1 208 ? 4.508 7.449 -5.885 1.00 86.94 208 LEU A N 1
ATOM 1619 C CA . LEU A 1 208 ? 5.051 6.533 -6.893 1.00 86.94 208 LEU A CA 1
ATOM 1620 C C . LEU A 1 208 ? 3.974 5.533 -7.373 1.00 86.94 208 LEU A C 1
ATOM 1622 O O . LEU A 1 208 ? 4.120 4.323 -7.185 1.00 86.94 208 LEU A O 1
ATOM 1626 N N . PRO A 1 209 ? 2.867 5.999 -7.986 1.00 78.94 209 PRO A N 1
ATOM 1627 C CA . PRO A 1 209 ? 1.742 5.134 -8.355 1.00 78.94 209 PRO A CA 1
ATOM 1628 C C . PRO A 1 209 ? 2.059 4.146 -9.487 1.00 78.94 209 PRO A C 1
ATOM 1630 O O . PRO A 1 209 ? 1.356 3.149 -9.635 1.00 78.94 209 PRO A O 1
ATOM 1633 N N . THR A 1 210 ? 3.082 4.429 -10.296 1.00 79.75 210 THR A N 1
ATOM 1634 C CA . THR A 1 210 ? 3.503 3.606 -11.440 1.00 79.75 210 THR A CA 1
ATOM 1635 C C . THR A 1 210 ? 4.482 2.499 -11.060 1.00 79.75 210 THR A C 1
ATOM 1637 O O . THR A 1 210 ? 4.656 1.570 -11.842 1.00 79.75 210 THR A O 1
ATOM 1640 N N . LEU A 1 211 ? 5.114 2.583 -9.884 1.00 81.81 211 LEU A N 1
ATOM 1641 C CA . LEU A 1 211 ? 6.060 1.576 -9.415 1.00 81.81 211 LEU A CA 1
ATOM 1642 C C . LEU A 1 211 ? 5.351 0.426 -8.697 1.00 81.81 211 LEU A C 1
ATOM 1644 O O . LEU A 1 211 ? 4.289 0.586 -8.070 1.00 81.81 211 LEU A O 1
ATOM 1648 N N . ASP A 1 212 ? 5.974 -0.746 -8.788 1.00 87.06 212 ASP A N 1
ATOM 1649 C CA . ASP A 1 212 ? 5.516 -1.942 -8.099 1.00 87.06 212 ASP A CA 1
ATOM 1650 C C . ASP A 1 212 ? 5.566 -1.772 -6.574 1.00 87.06 212 ASP A C 1
ATOM 1652 O O . ASP A 1 212 ? 6.366 -1.010 -6.025 1.00 87.06 212 ASP A O 1
ATOM 1656 N N . GLU A 1 213 ? 4.667 -2.467 -5.883 1.00 87.75 213 GLU A N 1
ATOM 1657 C CA . GLU A 1 213 ? 4.566 -2.400 -4.432 1.00 87.75 213 GLU A CA 1
ATOM 1658 C C . GLU A 1 213 ? 5.812 -2.919 -3.720 1.00 87.75 213 GLU A C 1
ATOM 1660 O O . GLU A 1 213 ? 6.278 -2.260 -2.787 1.00 87.75 213 GLU A O 1
ATOM 1665 N N . THR A 1 214 ? 6.367 -4.051 -4.160 1.00 91.50 214 THR A N 1
ATOM 1666 C CA . THR A 1 214 ? 7.536 -4.655 -3.508 1.00 91.50 214 THR A CA 1
ATOM 1667 C C . THR A 1 214 ? 8.711 -3.694 -3.561 1.00 91.50 214 THR A C 1
ATOM 1669 O O . THR A 1 214 ? 9.377 -3.468 -2.554 1.00 91.50 214 THR A O 1
ATOM 1672 N N . LEU A 1 215 ? 8.908 -3.056 -4.714 1.00 92.50 215 LEU A N 1
ATOM 1673 C CA . LEU A 1 215 ? 10.007 -2.136 -4.939 1.00 92.50 215 LEU A CA 1
ATOM 1674 C C . LEU A 1 215 ? 9.862 -0.883 -4.078 1.00 92.50 215 LEU A C 1
ATOM 1676 O O . LEU A 1 215 ? 10.802 -0.510 -3.382 1.00 92.50 215 LEU A O 1
ATOM 1680 N N . VAL A 1 216 ? 8.669 -0.287 -4.029 1.00 92.19 216 VAL A N 1
ATOM 1681 C CA . VAL A 1 216 ? 8.415 0.874 -3.163 1.00 92.19 216 VAL A CA 1
ATOM 1682 C C . VAL A 1 216 ? 8.594 0.522 -1.685 1.00 92.19 216 VAL A C 1
ATOM 1684 O O . VAL A 1 216 ? 9.150 1.322 -0.936 1.00 92.19 216 VAL A O 1
ATOM 1687 N N . TYR A 1 217 ? 8.170 -0.662 -1.239 1.00 93.12 217 TYR A N 1
ATOM 1688 C CA . TYR A 1 217 ? 8.363 -1.074 0.154 1.00 93.12 217 TYR A CA 1
ATOM 1689 C C . TYR A 1 217 ? 9.835 -1.321 0.487 1.00 93.12 217 TYR A C 1
ATOM 1691 O O . TYR A 1 217 ? 10.266 -0.934 1.573 1.00 93.12 217 TYR A O 1
ATOM 1699 N N . THR A 1 218 ? 10.618 -1.870 -0.442 1.00 95.62 218 THR A N 1
ATOM 1700 C CA . THR A 1 218 ? 12.075 -1.982 -0.300 1.00 95.62 218 THR A CA 1
ATOM 1701 C C . THR A 1 218 ? 12.732 -0.605 -0.175 1.00 95.62 218 THR A C 1
ATOM 1703 O O . THR A 1 218 ? 13.544 -0.409 0.726 1.00 95.62 218 THR A O 1
ATOM 1706 N N . LEU A 1 219 ? 12.341 0.377 -0.998 1.00 95.88 219 LEU A N 1
ATOM 1707 C CA . LEU A 1 219 ? 12.842 1.757 -0.889 1.00 95.88 219 LEU A CA 1
ATOM 1708 C C . LEU A 1 219 ? 12.461 2.409 0.449 1.00 95.88 219 LEU A C 1
ATOM 1710 O O . LEU A 1 219 ? 13.288 3.041 1.099 1.00 95.88 219 LEU A O 1
ATOM 1714 N N . ILE A 1 220 ? 11.221 2.214 0.909 1.00 93.44 220 ILE A N 1
ATOM 1715 C CA . ILE A 1 220 ? 10.788 2.700 2.227 1.00 93.44 220 ILE A CA 1
ATOM 1716 C C . ILE A 1 220 ? 11.633 2.066 3.337 1.00 93.44 220 ILE A C 1
ATOM 1718 O O . ILE A 1 220 ? 12.055 2.769 4.248 1.00 93.44 220 ILE A O 1
ATOM 1722 N N . ASN A 1 221 ? 11.895 0.759 3.276 1.00 94.00 221 ASN A N 1
ATOM 1723 C CA . ASN A 1 221 ? 12.713 0.082 4.281 1.00 94.00 221 ASN A CA 1
ATOM 1724 C C . ASN A 1 221 ? 14.159 0.597 4.285 1.00 94.00 221 ASN A C 1
ATOM 1726 O O . ASN A 1 221 ? 14.691 0.854 5.359 1.00 94.00 221 ASN A O 1
ATOM 1730 N N . ARG A 1 222 ? 14.750 0.872 3.118 1.00 95.00 222 ARG A N 1
ATOM 1731 C CA . ARG A 1 222 ? 16.065 1.529 3.031 1.00 95.00 222 ARG A CA 1
ATOM 1732 C C . ARG A 1 222 ? 16.071 2.905 3.687 1.00 95.00 222 ARG A C 1
ATOM 1734 O O . ARG A 1 222 ? 16.975 3.209 4.458 1.00 95.00 222 ARG A O 1
ATOM 1741 N N . LEU A 1 223 ? 15.046 3.722 3.445 1.00 95.75 223 LEU A N 1
ATOM 1742 C CA . LEU A 1 223 ? 14.905 5.023 4.106 1.00 95.75 223 LEU A CA 1
ATOM 1743 C C . LEU A 1 223 ? 14.743 4.899 5.630 1.00 95.75 223 LEU A C 1
ATOM 1745 O O . LEU A 1 223 ? 15.213 5.765 6.370 1.00 95.75 223 LEU A O 1
ATOM 1749 N N . LEU A 1 224 ? 14.092 3.836 6.111 1.00 92.44 224 LEU A N 1
ATOM 1750 C CA . LEU A 1 224 ? 13.986 3.531 7.542 1.00 92.44 224 LEU A CA 1
ATOM 1751 C C . LEU A 1 224 ? 15.341 3.126 8.136 1.00 92.44 224 LEU A C 1
ATOM 1753 O O . LEU A 1 224 ? 15.714 3.621 9.198 1.00 92.44 224 LEU A O 1
ATOM 1757 N N . GLU A 1 225 ? 16.101 2.279 7.442 1.00 93.56 225 GLU A N 1
ATOM 1758 C CA . GLU A 1 225 ? 17.455 1.863 7.837 1.00 93.56 225 GLU A CA 1
ATOM 1759 C C . GLU A 1 225 ? 18.431 3.048 7.869 1.00 93.56 225 GLU A C 1
ATOM 1761 O O . GLU A 1 225 ? 19.211 3.195 8.811 1.00 93.56 225 GLU A O 1
ATOM 1766 N N . GLN A 1 226 ? 18.329 3.950 6.889 1.00 92.88 226 GLN A N 1
ATOM 1767 C CA . GLN A 1 226 ? 19.090 5.202 6.819 1.00 92.88 226 GLN A CA 1
ATOM 1768 C C . GLN A 1 226 ? 18.626 6.257 7.838 1.00 92.88 226 GLN A C 1
ATOM 1770 O O . GLN A 1 226 ? 19.224 7.328 7.926 1.00 92.88 226 GLN A O 1
ATOM 1775 N N . LYS A 1 227 ? 17.562 5.984 8.606 1.00 91.69 227 LYS A N 1
ATOM 1776 C CA . LYS A 1 227 ? 16.921 6.917 9.551 1.00 91.69 227 LYS A CA 1
ATOM 1777 C C . LYS A 1 227 ? 16.381 8.204 8.909 1.00 91.69 227 LYS A C 1
ATOM 1779 O O . LYS A 1 227 ? 16.087 9.162 9.620 1.00 91.69 227 LYS A O 1
ATOM 1784 N N . ALA A 1 228 ? 16.213 8.224 7.587 1.00 91.50 228 ALA A N 1
ATOM 1785 C CA . ALA A 1 228 ? 15.543 9.304 6.864 1.00 91.50 228 ALA A CA 1
ATOM 1786 C C . ALA A 1 228 ? 14.016 9.251 7.055 1.00 91.50 228 ALA A C 1
ATOM 1788 O O . ALA A 1 228 ? 13.338 10.275 7.018 1.00 91.50 228 ALA A O 1
ATOM 1789 N N . LEU A 1 229 ? 13.477 8.053 7.301 1.00 90.94 229 LEU A N 1
ATOM 1790 C CA . LEU A 1 229 ? 12.115 7.838 7.775 1.00 90.94 229 LEU A CA 1
ATOM 1791 C C . LEU A 1 229 ? 12.131 7.221 9.173 1.00 90.94 229 LEU A C 1
ATOM 1793 O O . LEU A 1 229 ? 13.043 6.483 9.544 1.00 90.94 229 LEU A O 1
ATOM 1797 N N . LYS A 1 230 ? 11.058 7.464 9.928 1.00 88.62 230 LYS A N 1
ATOM 1798 C CA . LYS A 1 230 ? 10.764 6.760 11.177 1.00 88.62 230 LYS A CA 1
ATOM 1799 C C . LYS A 1 230 ? 9.415 6.069 11.045 1.00 88.62 230 LYS A C 1
ATOM 1801 O O . LYS A 1 230 ? 8.408 6.709 10.759 1.00 88.62 230 LYS A O 1
ATOM 1806 N N . GLN A 1 231 ? 9.397 4.758 11.260 1.00 82.44 231 GLN A N 1
ATOM 1807 C CA . GLN A 1 231 ? 8.165 3.985 11.317 1.00 82.44 231 GLN A CA 1
ATOM 1808 C C . GLN A 1 231 ? 7.736 3.874 12.774 1.00 82.44 231 GLN A C 1
ATOM 1810 O O . GLN A 1 231 ? 8.370 3.182 13.567 1.00 82.44 231 GLN A O 1
ATOM 1815 N N . THR A 1 232 ? 6.655 4.560 13.122 1.00 70.38 232 THR A N 1
ATOM 1816 C CA . THR A 1 232 ? 6.045 4.435 14.444 1.00 70.38 232 THR A CA 1
ATOM 1817 C C . THR A 1 232 ? 4.932 3.399 14.358 1.00 70.38 232 THR A C 1
ATOM 1819 O O . THR A 1 232 ? 3.908 3.617 13.713 1.00 70.38 232 THR A O 1
ATOM 1822 N N . HIS A 1 233 ? 5.148 2.243 14.983 1.00 53.91 233 HIS A N 1
ATOM 1823 C CA . HIS A 1 233 ? 4.088 1.279 15.262 1.00 53.91 233 HIS A CA 1
ATOM 1824 C C . HIS A 1 233 ? 3.456 1.643 16.595 1.00 53.91 233 HIS A C 1
ATOM 1826 O O . HIS A 1 233 ? 3.862 1.161 17.645 1.00 53.91 233 HIS A O 1
ATOM 1832 N N . GLY A 1 234 ? 2.511 2.566 16.551 1.00 48.47 234 GLY A N 1
ATOM 1833 C CA . GLY A 1 234 ? 1.838 3.032 17.747 1.00 48.47 234 GLY A CA 1
ATOM 1834 C C . GLY A 1 234 ? 1.076 4.294 17.433 1.00 48.47 234 GLY A C 1
ATOM 1835 O O . GLY A 1 234 ? 1.596 5.204 16.788 1.00 48.47 234 GLY A O 1
ATOM 1836 N N . LEU A 1 235 ? -0.172 4.328 17.869 1.00 57.12 235 LEU A N 1
ATOM 1837 C CA . LEU A 1 235 ? -0.880 5.582 17.984 1.00 57.12 235 LEU A CA 1
ATOM 1838 C C . LEU A 1 235 ? -0.233 6.331 19.131 1.00 57.12 235 LEU A C 1
ATOM 1840 O O . LEU A 1 235 ? -0.315 5.880 20.256 1.00 57.12 235 LEU A O 1
ATOM 1844 N N . ALA A 1 236 ? 0.462 7.419 18.857 1.00 61.28 236 ALA A N 1
ATOM 1845 C CA . ALA A 1 236 ? 0.726 8.407 19.886 1.00 61.28 236 ALA A CA 1
ATOM 1846 C C . ALA A 1 236 ? -0.333 9.489 19.725 1.00 61.28 236 ALA A C 1
ATOM 1848 O O . ALA A 1 236 ? -0.763 9.774 18.602 1.00 61.28 236 ALA A O 1
ATOM 1849 N N . PHE A 1 237 ? -0.755 10.080 20.834 1.00 75.75 237 PHE A N 1
ATOM 1850 C CA . PHE A 1 237 ? -1.470 11.338 20.744 1.00 75.75 237 PHE A CA 1
ATOM 1851 C C . PHE A 1 237 ? -0.593 12.378 20.041 1.00 75.75 237 PHE A C 1
ATOM 1853 O O . PHE A 1 237 ? 0.623 12.405 20.237 1.00 75.75 237 PHE A O 1
ATOM 1860 N N . THR A 1 238 ? -1.212 13.241 19.241 1.00 78.00 238 THR A N 1
ATOM 1861 C CA . THR A 1 238 ? -0.604 14.538 18.921 1.00 78.00 238 THR A CA 1
ATOM 1862 C C . THR A 1 238 ? -0.456 15.370 20.196 1.00 78.00 238 THR A C 1
ATOM 1864 O O . THR A 1 238 ? -1.118 15.086 21.193 1.00 78.00 238 THR A O 1
ATOM 1867 N N . ASP A 1 239 ? 0.358 16.426 20.182 1.00 76.38 239 ASP A N 1
ATOM 1868 C CA . ASP A 1 239 ? 0.509 17.306 21.354 1.00 76.38 239 ASP A CA 1
ATOM 1869 C C . ASP A 1 239 ? -0.839 17.907 21.806 1.00 76.38 239 ASP A C 1
ATOM 1871 O O . ASP A 1 239 ? -1.133 18.006 23.002 1.00 76.38 239 ASP A O 1
ATOM 1875 N N . GLU A 1 240 ? -1.709 18.229 20.844 1.00 81.69 240 GLU A N 1
ATOM 1876 C CA . GLU A 1 240 ? -3.080 18.688 21.088 1.00 81.69 240 GLU A CA 1
ATOM 1877 C C . GLU A 1 240 ? -3.943 17.590 21.722 1.00 81.69 240 GLU A C 1
ATOM 1879 O O . GLU A 1 240 ? -4.605 17.822 22.734 1.00 81.69 240 GLU A O 1
ATOM 1884 N N . GLN A 1 241 ? -3.901 16.369 21.178 1.00 85.94 241 GLN A N 1
ATOM 1885 C CA . GLN A 1 241 ? -4.638 15.233 21.731 1.00 85.94 241 GLN A CA 1
ATOM 1886 C C . GLN A 1 241 ? -4.126 14.834 23.115 1.00 85.94 241 GLN A C 1
ATOM 1888 O O . GLN A 1 241 ? -4.928 14.458 23.958 1.00 85.94 241 GLN A O 1
ATOM 1893 N N . ALA A 1 242 ? -2.824 14.933 23.377 1.00 85.69 242 ALA A N 1
ATOM 1894 C CA . ALA A 1 242 ? -2.242 14.626 24.677 1.00 85.69 242 ALA A CA 1
ATOM 1895 C C . ALA A 1 242 ? -2.727 15.638 25.723 1.00 85.69 242 ALA A C 1
ATOM 1897 O O . ALA A 1 242 ? -3.159 15.259 26.810 1.00 85.69 242 ALA A O 1
ATOM 1898 N N . SER A 1 243 ? -2.744 16.921 25.354 1.00 88.69 243 SER A N 1
ATOM 1899 C CA . SER A 1 243 ? -3.280 17.998 26.191 1.00 88.69 243 SER A CA 1
ATOM 1900 C C . SER A 1 243 ? -4.778 17.831 26.457 1.00 88.69 243 SER A C 1
ATOM 1902 O O . SER A 1 243 ? -5.245 18.078 27.569 1.00 88.69 243 SER A O 1
ATOM 1904 N N . LEU A 1 244 ? -5.539 17.397 25.449 1.00 91.50 244 LEU A N 1
ATOM 1905 C CA . LEU A 1 244 ? -6.969 17.136 25.583 1.00 91.50 244 LEU A CA 1
ATOM 1906 C C . LEU A 1 244 ? -7.244 15.863 26.399 1.00 91.50 244 LEU A C 1
ATOM 1908 O O . LEU A 1 244 ? -8.162 15.848 27.216 1.00 91.50 244 LEU A O 1
ATOM 1912 N N . TRP A 1 245 ? -6.421 14.824 26.243 1.00 92.56 245 TRP A N 1
ATOM 1913 C CA . TRP A 1 245 ? -6.505 13.592 27.024 1.00 92.56 245 TRP A CA 1
ATOM 1914 C C . TRP A 1 245 ? -6.279 13.845 28.511 1.00 92.56 245 TRP A C 1
ATOM 1916 O O . TRP A 1 245 ? -7.060 13.354 29.312 1.00 92.56 245 TRP A O 1
ATOM 1926 N N . LEU A 1 246 ? -5.299 14.673 28.887 1.00 91.44 246 LEU A N 1
ATOM 1927 C CA . LEU A 1 246 ? -5.070 15.047 30.291 1.00 91.44 246 LEU A CA 1
ATOM 1928 C C . LEU A 1 246 ? -6.311 15.665 30.956 1.00 91.44 246 LEU A C 1
ATOM 1930 O O . LEU A 1 246 ? -6.507 15.517 32.160 1.00 91.44 246 LEU A O 1
ATOM 1934 N N . LYS A 1 247 ? -7.161 16.349 30.179 1.00 92.12 247 LYS A N 1
ATOM 1935 C CA . LYS A 1 247 ? -8.442 16.889 30.657 1.00 92.12 247 LYS A CA 1
ATOM 1936 C C . LYS A 1 247 ? -9.552 15.836 30.668 1.00 92.12 247 LYS A C 1
ATOM 1938 O O . LYS A 1 247 ? -10.403 15.878 31.547 1.00 92.12 247 LYS A O 1
ATOM 1943 N N . ALA A 1 248 ? -9.558 14.921 29.698 1.00 91.44 248 ALA A N 1
ATOM 1944 C CA . ALA A 1 248 ? -10.584 13.890 29.542 1.00 91.44 248 ALA A CA 1
ATOM 1945 C C . ALA A 1 248 ? -10.393 12.684 30.483 1.00 91.44 248 ALA A C 1
ATOM 1947 O O . ALA A 1 248 ? -11.368 12.084 30.923 1.00 91.44 248 ALA A O 1
ATOM 1948 N N . GLU A 1 249 ? -9.152 12.315 30.797 1.00 90.12 249 GLU A N 1
ATOM 1949 C CA . GLU A 1 249 ? -8.793 11.130 31.585 1.00 90.12 249 GLU A CA 1
ATOM 1950 C C . GLU A 1 249 ? -9.493 11.066 32.957 1.00 90.12 249 GLU A C 1
ATOM 1952 O O . GLU A 1 249 ? -10.055 10.011 33.268 1.00 90.12 249 GLU A O 1
ATOM 1957 N N . PRO A 1 250 ? -9.578 12.159 33.750 1.00 90.12 250 PRO A N 1
ATOM 1958 C CA . PRO A 1 250 ? -10.253 12.131 35.047 1.00 90.12 250 PRO A CA 1
ATOM 1959 C C . PRO A 1 250 ? -11.723 11.700 34.987 1.00 90.12 250 PRO A C 1
ATOM 1961 O O . PRO A 1 250 ? -12.208 11.086 35.936 1.00 90.12 250 PRO A O 1
ATOM 1964 N N . TYR A 1 251 ? -12.423 11.961 33.877 1.00 89.44 251 TYR A N 1
ATOM 1965 C CA . TYR A 1 251 ? -13.829 11.583 33.706 1.00 89.44 251 TYR A CA 1
ATOM 1966 C C . TYR A 1 251 ? -14.024 10.059 33.665 1.00 89.44 251 TYR A C 1
ATOM 1968 O O . TYR A 1 251 ? -15.055 9.551 34.110 1.00 89.44 251 TYR A O 1
ATOM 1976 N N . PHE A 1 252 ? -13.024 9.309 33.193 1.00 86.62 252 PHE A N 1
ATOM 1977 C CA . PHE A 1 252 ? -13.099 7.851 33.073 1.00 86.62 252 PHE A CA 1
ATOM 1978 C C . PHE A 1 252 ? -12.787 7.101 34.374 1.00 86.62 252 PHE A C 1
ATOM 1980 O O . PHE A 1 252 ? -13.035 5.897 34.446 1.00 86.62 252 PHE A O 1
ATOM 1987 N N . ASN A 1 253 ? -12.282 7.776 35.412 1.00 78.75 253 ASN A N 1
ATOM 1988 C CA . ASN A 1 253 ? -11.918 7.118 36.672 1.00 78.75 253 ASN A CA 1
ATOM 1989 C C . ASN A 1 253 ? -13.127 6.542 37.421 1.00 78.75 253 ASN A C 1
ATOM 1991 O O . ASN A 1 253 ? -13.019 5.488 38.048 1.00 78.75 253 ASN A O 1
ATOM 1995 N N . THR A 1 254 ? -14.272 7.219 37.364 1.00 65.38 254 THR A N 1
ATOM 1996 C CA . THR A 1 254 ? -15.461 6.867 38.156 1.00 65.38 254 THR A CA 1
ATOM 1997 C C . THR A 1 254 ? -16.673 6.500 37.312 1.00 65.38 254 THR A C 1
ATOM 1999 O O . THR A 1 254 ? -17.499 5.708 37.766 1.00 65.38 254 THR A O 1
ATOM 2002 N N . GLU A 1 255 ? -16.785 7.020 36.088 1.00 72.12 255 GLU A N 1
ATOM 2003 C CA . GLU A 1 255 ? -18.012 6.917 35.295 1.00 72.12 255 GLU A CA 1
ATOM 2004 C C . GLU A 1 255 ? -17.778 6.440 33.856 1.00 72.12 255 GLU A C 1
ATOM 2006 O O . GLU A 1 255 ? -16.679 6.490 33.301 1.00 72.12 255 GLU A O 1
ATOM 2011 N N . VAL A 1 256 ? -18.852 5.928 33.251 1.00 84.75 256 VAL A N 1
ATOM 2012 C CA . VAL A 1 256 ? -18.902 5.572 31.830 1.00 84.75 256 VAL A CA 1
ATOM 2013 C C . VAL A 1 256 ? -19.309 6.791 31.025 1.00 84.75 256 VAL A C 1
ATOM 2015 O O . VAL A 1 256 ? -20.300 7.439 31.348 1.00 84.75 256 VAL A O 1
ATOM 2018 N N . TRP A 1 257 ? -18.621 7.025 29.912 1.00 88.25 257 TRP A N 1
ATOM 2019 C CA . TRP A 1 257 ? -18.926 8.160 29.054 1.00 88.25 257 TRP A CA 1
ATOM 2020 C C . TRP A 1 257 ? -19.290 7.728 27.643 1.00 88.25 257 TRP A C 1
ATOM 2022 O O . TRP A 1 257 ? -18.622 6.902 27.008 1.00 88.25 257 TRP A O 1
ATOM 2032 N N . TRP A 1 258 ? -20.376 8.317 27.149 1.00 91.44 258 TRP A N 1
ATOM 2033 C CA . TRP A 1 258 ? -20.619 8.399 25.720 1.00 91.44 258 TRP A CA 1
ATOM 2034 C C . TRP A 1 258 ? -19.812 9.546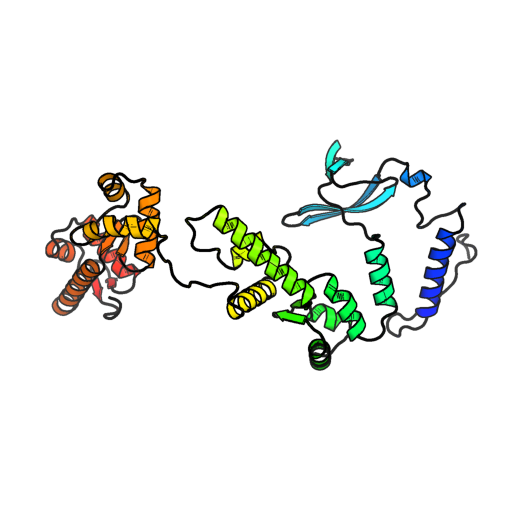 25.134 1.00 91.44 258 TRP A C 1
ATOM 2036 O O . TRP A 1 258 ? -19.693 10.598 25.756 1.00 91.44 258 TRP A O 1
ATOM 2046 N N . VAL A 1 259 ? -19.349 9.377 23.897 1.00 92.62 259 VAL A N 1
ATOM 2047 C CA . VAL A 1 259 ? -18.654 10.429 23.139 1.00 92.62 259 VAL A CA 1
ATOM 2048 C C . VAL A 1 259 ? -19.433 11.745 23.165 1.00 92.62 259 VAL A C 1
ATOM 2050 O O . VAL A 1 259 ? -18.858 12.781 23.466 1.00 92.62 259 VAL A O 1
ATOM 2053 N N . ARG A 1 260 ? -20.739 11.702 22.874 1.00 92.88 260 ARG A N 1
ATOM 2054 C CA . ARG A 1 260 ? -21.595 12.895 22.807 1.00 92.88 260 ARG A CA 1
ATOM 2055 C C . ARG A 1 260 ? -21.708 13.614 24.149 1.00 92.88 260 ARG A C 1
ATOM 2057 O O . ARG A 1 260 ? -21.637 14.839 24.204 1.00 92.88 260 ARG A O 1
ATOM 2064 N N . ASP A 1 261 ? -21.901 12.848 25.215 1.00 93.25 261 ASP A N 1
ATOM 2065 C CA . ASP A 1 261 ? -22.115 13.412 26.544 1.00 93.25 261 ASP A CA 1
ATOM 2066 C C . ASP A 1 261 ? -20.792 14.000 27.071 1.00 93.25 261 ASP A C 1
ATOM 2068 O O . ASP A 1 261 ? -20.783 15.119 27.571 1.00 93.25 261 ASP A O 1
ATOM 2072 N N . LEU A 1 262 ? -19.658 13.328 26.823 1.00 93.12 262 LEU A N 1
ATOM 2073 C CA . LEU A 1 262 ? -18.328 13.859 27.138 1.00 93.12 262 LEU A CA 1
ATOM 2074 C C . LEU A 1 262 ? -17.991 15.107 26.313 1.00 93.12 262 LEU A C 1
ATOM 2076 O O . LEU A 1 262 ? -17.415 16.048 26.843 1.00 93.12 262 LEU A O 1
ATOM 2080 N N . ALA A 1 263 ? -18.364 15.144 25.030 1.00 94.81 263 ALA A N 1
ATOM 2081 C CA . ALA A 1 263 ? -18.160 16.324 24.193 1.00 94.81 263 ALA A CA 1
ATOM 2082 C C . ALA A 1 263 ? -18.949 17.530 24.706 1.00 94.81 263 ALA A C 1
ATOM 2084 O O . ALA A 1 263 ? -18.418 18.636 24.763 1.00 94.81 263 ALA A O 1
ATOM 2085 N N . THR A 1 264 ? -20.178 17.294 25.168 1.00 94.88 264 THR A N 1
ATOM 2086 C CA . THR A 1 264 ? -21.005 18.331 25.795 1.00 94.88 264 THR A CA 1
ATOM 2087 C C . THR A 1 264 ? -20.379 18.825 27.100 1.00 94.88 264 THR A C 1
ATOM 2089 O O . THR A 1 264 ? -20.278 20.030 27.303 1.00 94.88 264 THR A O 1
ATOM 2092 N N . GLU A 1 265 ? -19.919 17.908 27.953 1.00 93.06 265 GLU A N 1
ATOM 2093 C CA . GLU A 1 265 ? -19.311 18.226 29.251 1.00 93.06 265 GLU A CA 1
ATOM 2094 C C . GLU A 1 265 ? -17.986 18.989 29.107 1.00 93.06 265 GLU A C 1
ATOM 2096 O O . GLU A 1 265 ? -17.720 19.942 29.835 1.00 93.06 265 GLU A O 1
ATOM 2101 N N . MET A 1 266 ? -17.160 18.602 28.133 1.00 92.56 266 MET A N 1
ATOM 2102 C CA . MET A 1 266 ? -15.880 19.256 27.854 1.00 92.56 266 MET A CA 1
ATOM 2103 C C . MET A 1 266 ? -16.024 20.541 27.026 1.00 92.56 266 MET A C 1
ATOM 2105 O O . MET A 1 266 ? -15.058 21.294 26.916 1.00 92.56 266 MET A O 1
ATOM 2109 N N . GLY A 1 267 ? -17.202 20.799 26.446 1.00 93.12 267 GLY A N 1
ATOM 2110 C CA . GLY A 1 267 ? -17.435 21.932 25.548 1.00 93.12 267 GLY A CA 1
ATOM 2111 C C . GLY A 1 267 ? -16.689 21.822 24.214 1.00 93.12 267 GLY A C 1
ATOM 2112 O O . GLY A 1 267 ? -16.307 22.841 23.644 1.00 93.12 267 GLY A O 1
ATOM 2113 N N . GLU A 1 268 ? -16.468 20.600 23.730 1.00 94.00 268 GLU A N 1
ATOM 2114 C CA . GLU A 1 268 ? -15.677 20.296 22.532 1.00 94.00 268 GLU A CA 1
ATOM 2115 C C . GLU A 1 268 ? -16.548 19.702 21.417 1.00 94.00 268 GLU A C 1
ATOM 2117 O O . GLU A 1 268 ? -17.650 19.201 21.652 1.00 94.00 268 GLU A O 1
ATOM 2122 N N . ASP A 1 269 ? -16.050 19.722 20.179 1.00 94.19 269 ASP A N 1
ATOM 2123 C CA . ASP A 1 269 ? -16.757 19.099 19.057 1.00 94.19 269 ASP A CA 1
ATOM 2124 C C . ASP A 1 269 ? -16.794 17.562 19.185 1.00 94.19 269 ASP A C 1
ATOM 2126 O O . ASP A 1 269 ? -15.810 16.895 19.527 1.00 94.19 269 ASP A O 1
ATOM 2130 N N . GLU A 1 270 ? -17.946 16.973 18.858 1.00 92.88 270 GLU A N 1
ATOM 2131 C CA . GLU A 1 270 ? -18.174 15.534 18.997 1.00 92.88 270 GLU A CA 1
ATOM 2132 C C . GLU A 1 270 ? -17.231 14.697 18.114 1.00 92.88 270 GLU A C 1
ATOM 2134 O O . GLU A 1 270 ? -16.824 13.596 18.499 1.00 92.88 270 GLU A O 1
ATOM 2139 N N . ALA A 1 271 ? -16.856 15.183 16.927 1.00 88.94 271 ALA A N 1
ATOM 2140 C CA . ALA A 1 271 ? -15.910 14.487 16.061 1.00 88.94 271 ALA A CA 1
ATOM 2141 C C . ALA A 1 271 ? -14.491 14.515 16.645 1.00 88.94 271 ALA A C 1
ATOM 2143 O O . ALA A 1 271 ? -13.793 13.498 16.564 1.00 88.94 271 ALA A O 1
ATOM 2144 N N . ILE A 1 272 ? -14.099 15.623 17.285 1.00 90.44 272 ILE A N 1
ATOM 2145 C CA . ILE A 1 272 ? -12.808 15.758 17.977 1.00 90.44 272 ILE A CA 1
ATOM 2146 C C . ILE A 1 272 ? -12.725 14.753 19.130 1.00 90.44 272 ILE A C 1
ATOM 2148 O O . ILE A 1 272 ? -11.804 13.932 19.163 1.00 90.44 272 ILE A O 1
ATOM 2152 N N . ILE A 1 273 ? -13.722 14.731 20.021 1.00 93.94 273 ILE A N 1
ATOM 2153 C CA . ILE A 1 273 ? -13.759 13.779 21.144 1.00 93.94 273 ILE A CA 1
ATOM 2154 C C . ILE A 1 273 ? -13.821 12.335 20.647 1.00 93.94 273 ILE A C 1
ATOM 2156 O O . ILE A 1 273 ? -13.106 11.471 21.155 1.00 93.94 273 ILE A O 1
ATOM 2160 N N . ARG A 1 274 ? -14.603 12.046 19.600 1.00 91.94 274 ARG A N 1
ATOM 2161 C CA . ARG A 1 274 ? -14.644 10.701 19.008 1.00 91.94 274 ARG A CA 1
ATOM 2162 C C . ARG A 1 274 ? -13.272 10.248 18.532 1.00 91.94 274 ARG A C 1
ATOM 2164 O O . ARG A 1 274 ? -12.909 9.088 18.741 1.00 91.94 274 ARG A O 1
ATOM 2171 N N . HIS A 1 275 ? -12.533 11.128 17.861 1.00 88.62 275 HIS A N 1
ATOM 2172 C CA . HIS A 1 275 ? -11.194 10.808 17.390 1.00 88.62 275 HIS A CA 1
ATOM 2173 C C . HIS A 1 275 ? -10.240 10.598 18.568 1.00 88.62 275 HIS A C 1
ATOM 2175 O O . HIS A 1 275 ? -9.518 9.600 18.579 1.00 88.62 275 HIS A O 1
ATOM 2181 N N . LEU A 1 276 ? -10.274 11.476 19.575 1.00 91.38 276 LEU A N 1
ATOM 2182 C CA . LEU A 1 276 ? -9.469 11.355 20.790 1.00 91.38 276 LEU A CA 1
ATOM 2183 C C . LEU A 1 276 ? -9.686 10.001 21.475 1.00 91.38 276 LEU A C 1
ATOM 2185 O O . LEU A 1 276 ? -8.726 9.267 21.702 1.00 91.38 276 LEU A O 1
ATOM 2189 N N . LEU A 1 277 ? -10.942 9.642 21.759 1.00 91.56 277 LEU A N 1
ATOM 2190 C CA . LEU A 1 277 ? -11.269 8.407 22.476 1.00 91.56 277 LEU A CA 1
ATOM 2191 C C . LEU A 1 277 ? -10.944 7.154 21.658 1.00 91.56 277 LEU A C 1
ATOM 2193 O O . LEU A 1 277 ? -10.525 6.145 22.221 1.00 91.56 277 LEU A O 1
ATOM 2197 N N . ARG A 1 278 ? -11.071 7.207 20.326 1.00 89.12 278 ARG A N 1
ATOM 2198 C CA . ARG A 1 278 ? -10.608 6.115 19.457 1.00 89.12 278 ARG A CA 1
ATOM 2199 C C . ARG A 1 278 ? -9.103 5.913 19.566 1.00 89.12 278 ARG A C 1
ATOM 2201 O O . ARG A 1 278 ? -8.671 4.775 19.738 1.00 89.12 278 ARG A O 1
ATOM 2208 N N . THR A 1 279 ? -8.323 6.992 19.505 1.00 85.19 279 THR A N 1
ATOM 2209 C CA . THR A 1 279 ? -6.867 6.939 19.690 1.00 85.19 279 THR A CA 1
ATOM 2210 C C . THR A 1 279 ? -6.524 6.397 21.080 1.00 85.19 279 THR A C 1
ATOM 2212 O O . THR A 1 279 ? -5.724 5.470 21.195 1.00 85.19 279 THR A O 1
ATOM 2215 N N . ALA A 1 280 ? -7.194 6.895 22.124 1.00 87.50 280 ALA A N 1
ATOM 2216 C CA . ALA A 1 280 ? -6.998 6.460 23.505 1.00 87.50 280 ALA A CA 1
ATOM 2217 C C . ALA A 1 280 ? -7.322 4.972 23.717 1.00 87.50 280 ALA A C 1
ATOM 2219 O O . ALA A 1 280 ? -6.616 4.268 24.443 1.00 87.50 280 ALA A O 1
ATOM 2220 N N . ALA A 1 281 ? -8.366 4.471 23.052 1.00 86.56 281 ALA A N 1
ATOM 2221 C CA . ALA A 1 281 ? -8.751 3.070 23.121 1.00 86.56 281 ALA A CA 1
ATOM 2222 C C . ALA A 1 281 ? -7.761 2.150 22.407 1.00 86.56 281 ALA A C 1
ATOM 2224 O O . ALA A 1 281 ? -7.440 1.074 22.903 1.00 86.56 281 ALA A O 1
ATOM 2225 N N . GLN A 1 282 ? -7.232 2.582 21.263 1.00 83.19 282 GLN A N 1
ATOM 2226 C CA . GLN A 1 282 ? -6.208 1.820 20.549 1.00 83.19 282 GLN A CA 1
ATOM 2227 C C . GLN A 1 282 ? -4.851 1.847 21.274 1.00 83.19 282 GLN A C 1
ATOM 2229 O O . GLN A 1 282 ? -4.088 0.891 21.175 1.00 83.19 282 GLN A O 1
ATOM 2234 N N . LEU A 1 283 ? -4.583 2.902 22.049 1.00 81.25 283 LEU A N 1
ATOM 2235 C CA . LEU A 1 283 ? -3.498 2.977 23.033 1.00 81.25 283 LEU A CA 1
ATOM 2236 C C . LEU A 1 283 ? -3.734 2.102 24.278 1.00 81.25 283 LEU A C 1
ATOM 2238 O O . LEU A 1 283 ? -2.834 1.928 25.096 1.00 81.25 283 LEU A O 1
ATOM 2242 N N . GLY A 1 284 ? -4.938 1.546 24.436 1.00 80.44 284 GLY A N 1
ATOM 2243 C CA . GLY A 1 284 ? -5.309 0.672 25.543 1.00 80.44 284 GLY A CA 1
ATOM 2244 C C . GLY A 1 284 ? -5.626 1.391 26.856 1.00 80.44 284 GLY A C 1
ATOM 2245 O O . GLY A 1 284 ? -5.782 0.712 27.872 1.00 80.44 284 GLY A O 1
ATOM 2246 N N . MET A 1 285 ? -5.731 2.722 26.868 1.00 84.88 285 MET A N 1
ATOM 2247 C CA . MET A 1 285 ? -6.062 3.484 28.083 1.00 84.88 285 MET A CA 1
ATOM 2248 C C . MET A 1 285 ? -7.538 3.318 28.471 1.00 84.88 285 MET A C 1
ATOM 2250 O O . MET A 1 285 ? -7.878 3.221 29.647 1.00 84.88 285 MET A O 1
ATOM 2254 N N . ILE A 1 286 ? -8.414 3.198 27.473 1.00 90.12 286 ILE A N 1
ATOM 2255 C CA . ILE A 1 286 ? -9.851 2.946 27.638 1.00 90.12 286 ILE A CA 1
ATOM 2256 C C . ILE A 1 286 ? -10.314 1.823 26.711 1.00 90.12 286 ILE A C 1
ATOM 2258 O O . ILE A 1 286 ? -9.624 1.443 25.770 1.00 90.12 286 ILE A O 1
ATOM 2262 N N . ILE A 1 287 ? -11.491 1.269 26.975 1.00 86.50 287 ILE A N 1
ATOM 2263 C CA . ILE A 1 287 ? -12.046 0.129 26.247 1.00 86.50 287 ILE A CA 1
ATOM 2264 C C . ILE A 1 287 ? -13.457 0.478 25.779 1.00 86.50 287 ILE A C 1
ATOM 2266 O O . ILE A 1 287 ? -14.310 0.869 26.575 1.00 86.50 287 ILE A O 1
ATOM 2270 N N . ALA A 1 288 ? -13.713 0.322 24.480 1.00 88.69 288 ALA A N 1
ATOM 2271 C CA . ALA A 1 288 ? -15.044 0.488 23.908 1.00 88.69 288 ALA A CA 1
ATOM 2272 C C . ALA A 1 288 ? -15.849 -0.810 24.035 1.00 88.69 288 ALA A C 1
ATOM 2274 O O . ALA A 1 288 ? -15.544 -1.796 23.359 1.00 88.69 288 ALA A O 1
ATOM 2275 N N . ILE A 1 289 ? -16.912 -0.807 24.842 1.00 87.31 289 ILE A N 1
ATOM 2276 C CA . ILE A 1 289 ? -17.824 -1.962 24.907 1.00 87.31 289 ILE A CA 1
ATOM 2277 C C . ILE A 1 289 ? -18.762 -1.995 23.687 1.00 87.31 289 ILE A C 1
ATOM 2279 O O . ILE A 1 289 ? -18.986 -3.037 23.067 1.00 87.31 289 ILE A O 1
ATOM 2283 N N . VAL A 1 290 ? -19.241 -0.819 23.277 1.00 86.62 290 VAL A N 1
ATOM 2284 C CA . VAL A 1 290 ? -20.059 -0.576 22.082 1.00 86.62 290 VAL A CA 1
ATOM 2285 C C . VAL A 1 290 ? -19.569 0.704 21.399 1.00 86.62 290 VAL A C 1
ATOM 2287 O O . VAL A 1 290 ? -18.877 1.497 22.043 1.00 86.62 290 VAL A O 1
ATOM 2290 N N . PRO A 1 291 ? -19.892 0.928 20.110 1.00 84.56 291 PRO A N 1
ATOM 2291 C CA . PRO A 1 291 ? -19.508 2.159 19.430 1.00 84.56 291 PRO A CA 1
ATOM 2292 C C . PRO A 1 291 ? -19.899 3.397 20.243 1.00 84.56 291 PRO A C 1
ATOM 2294 O O . PRO A 1 291 ? -21.017 3.485 20.746 1.00 84.56 291 PRO A O 1
ATOM 2297 N N . ASP A 1 292 ? -18.953 4.326 20.370 1.00 88.62 292 ASP A N 1
ATOM 2298 C CA . ASP A 1 292 ? -19.085 5.606 21.072 1.00 88.62 292 ASP A CA 1
ATOM 2299 C C . ASP A 1 292 ? -19.327 5.538 22.594 1.00 88.62 292 ASP A C 1
ATOM 2301 O O . ASP A 1 292 ? -19.621 6.569 23.196 1.00 88.62 292 ASP A O 1
ATOM 2305 N N . ARG A 1 293 ? -19.145 4.377 23.241 1.00 90.19 293 ARG A N 1
ATOM 2306 C CA . ARG A 1 293 ? -19.217 4.231 24.706 1.00 90.19 293 ARG A CA 1
ATOM 2307 C C . ARG A 1 293 ? -17.964 3.556 25.254 1.00 90.19 293 ARG A C 1
ATOM 2309 O O . ARG A 1 293 ? -17.695 2.396 24.930 1.00 90.19 293 ARG A O 1
ATOM 2316 N N . TYR A 1 294 ? -17.249 4.255 26.131 1.00 91.75 294 TYR A N 1
ATOM 2317 C CA . TYR A 1 294 ? -15.938 3.833 26.620 1.00 91.75 294 TYR A CA 1
ATOM 2318 C C . TYR A 1 294 ? -15.899 3.678 28.143 1.00 91.75 294 TYR A C 1
ATOM 2320 O O . TYR A 1 294 ? -16.547 4.423 28.876 1.00 91.75 294 TYR A O 1
ATOM 2328 N N . TYR A 1 295 ? -15.113 2.704 28.595 1.00 89.06 295 TYR A N 1
ATOM 2329 C CA . TYR A 1 295 ? -14.822 2.409 29.995 1.00 89.06 295 TYR A CA 1
ATOM 2330 C C . TYR A 1 295 ? -13.328 2.505 30.265 1.00 89.06 295 TYR A C 1
ATOM 2332 O O . TYR A 1 295 ? -12.514 2.181 29.400 1.00 89.06 295 TYR A O 1
ATOM 2340 N N . HIS A 1 296 ? -12.965 2.850 31.497 1.00 87.62 296 HIS A N 1
ATOM 2341 C CA . HIS A 1 296 ? -11.600 2.653 31.962 1.00 87.62 296 HIS A CA 1
ATOM 2342 C C . HIS A 1 296 ? -11.274 1.163 32.110 1.00 87.62 296 HIS A C 1
ATOM 2344 O O . HIS A 1 296 ? -12.131 0.353 32.482 1.00 87.62 296 HIS A O 1
ATOM 2350 N N . ARG A 1 297 ? -10.012 0.800 31.859 1.00 83.56 297 ARG A N 1
ATOM 2351 C CA . ARG A 1 297 ? -9.542 -0.592 31.912 1.00 83.56 297 ARG A CA 1
ATOM 2352 C C . ARG A 1 297 ? -9.829 -1.260 33.259 1.00 83.56 297 ARG A C 1
ATOM 2354 O O . ARG A 1 297 ? -10.308 -2.387 33.288 1.00 83.56 297 ARG A O 1
ATOM 2361 N N . GLN A 1 298 ? -9.605 -0.550 34.366 1.00 84.62 298 GLN A N 1
ATOM 2362 C CA . GLN A 1 298 ? -9.834 -1.092 35.713 1.00 84.62 298 GLN A CA 1
ATOM 2363 C C . GLN A 1 298 ? -11.291 -1.520 35.936 1.00 84.62 298 GLN A C 1
ATOM 2365 O O . GLN A 1 298 ? -11.547 -2.507 36.619 1.00 84.62 298 GLN A O 1
ATOM 2370 N N . ARG A 1 299 ? -12.256 -0.815 35.333 1.00 87.19 299 ARG A N 1
ATOM 2371 C CA . ARG A 1 299 ? -13.675 -1.151 35.475 1.00 87.19 299 ARG A CA 1
ATOM 2372 C C . ARG A 1 299 ? -14.044 -2.411 34.693 1.00 87.19 299 ARG A C 1
ATOM 2374 O O . ARG A 1 299 ? -14.839 -3.208 35.176 1.00 87.19 299 ARG A O 1
ATOM 2381 N N . ILE A 1 300 ? -13.437 -2.613 33.522 1.00 88.06 300 ILE A N 1
ATOM 2382 C CA . ILE A 1 300 ? -13.585 -3.860 32.758 1.00 88.06 300 ILE A CA 1
ATOM 2383 C C . ILE A 1 300 ? -13.013 -5.043 33.543 1.00 88.06 300 ILE A C 1
ATOM 2385 O O . ILE A 1 300 ? -13.651 -6.092 33.575 1.00 88.06 300 ILE A O 1
ATOM 2389 N N . GLN A 1 301 ? -11.893 -4.854 34.249 1.00 87.69 301 GLN A N 1
ATOM 2390 C CA . GLN A 1 301 ? -11.337 -5.898 35.110 1.00 87.69 301 GLN A CA 1
ATOM 2391 C C . GLN A 1 301 ? -12.304 -6.304 36.223 1.00 87.69 301 GLN A C 1
ATOM 2393 O O . GLN A 1 301 ? -12.577 -7.484 36.400 1.00 87.69 301 GLN A O 1
ATOM 2398 N N . GLN A 1 302 ? -12.908 -5.327 36.905 1.00 89.12 302 GLN A N 1
ATOM 2399 C CA . GLN A 1 302 ? -13.908 -5.594 37.946 1.00 89.12 302 GLN A CA 1
ATOM 2400 C C . GLN A 1 302 ? -15.102 -6.397 37.411 1.00 89.12 302 GLN A C 1
ATOM 2402 O O . GLN A 1 302 ? -15.620 -7.276 38.098 1.00 89.12 302 GLN A O 1
ATOM 2407 N N . PHE A 1 303 ? -15.542 -6.116 36.180 1.00 91.12 303 PHE A N 1
ATOM 2408 C CA . PHE A 1 303 ? -16.584 -6.911 35.532 1.00 91.12 303 PHE A CA 1
ATOM 2409 C C . PHE A 1 303 ? -16.121 -8.346 35.262 1.00 91.12 303 PHE A C 1
ATOM 2411 O O . PHE A 1 303 ? -16.876 -9.277 35.532 1.00 91.12 303 PHE A O 1
ATOM 2418 N N . ALA A 1 304 ? -14.896 -8.526 34.766 1.00 89.62 304 ALA A N 1
ATOM 2419 C CA . ALA A 1 304 ? -14.317 -9.842 34.520 1.00 89.62 304 ALA A CA 1
ATOM 2420 C C . ALA A 1 304 ? -14.191 -10.664 35.816 1.00 89.62 304 ALA A C 1
ATOM 2422 O O . ALA A 1 304 ? -14.574 -11.831 35.832 1.00 89.62 304 ALA A O 1
ATOM 2423 N N . ASP A 1 305 ? -13.748 -10.051 36.915 1.00 91.44 305 ASP A N 1
ATOM 2424 C CA . ASP A 1 305 ? -13.582 -10.716 38.214 1.00 91.44 305 ASP A CA 1
ATOM 2425 C C . ASP A 1 305 ? -14.912 -11.232 38.780 1.00 91.44 305 ASP A C 1
ATOM 2427 O O . ASP A 1 305 ? -14.999 -12.369 39.243 1.00 91.44 305 ASP A O 1
ATOM 2431 N N . VAL A 1 306 ? -15.986 -10.446 38.667 1.00 91.19 306 VAL A N 1
ATOM 2432 C CA . VAL A 1 306 ? -17.331 -10.901 39.050 1.00 91.19 306 VAL A CA 1
ATOM 2433 C C . VAL A 1 306 ? -17.808 -12.049 38.165 1.00 91.19 306 VAL A C 1
ATOM 2435 O O . VAL A 1 306 ? -18.405 -13.001 38.666 1.00 91.19 306 VAL A O 1
ATOM 2438 N N . ILE A 1 307 ? -17.552 -11.990 36.856 1.00 91.88 307 ILE A N 1
ATOM 2439 C CA . ILE A 1 307 ? -17.919 -13.078 35.943 1.00 91.88 307 ILE A CA 1
ATOM 2440 C C . ILE A 1 307 ? -17.192 -14.371 36.340 1.00 91.88 307 ILE A C 1
ATOM 2442 O O . ILE A 1 307 ? -17.841 -15.413 36.400 1.00 91.88 307 ILE A O 1
ATOM 2446 N N . ARG A 1 308 ? -15.895 -14.303 36.682 1.00 91.25 308 ARG A N 1
ATOM 2447 C CA . ARG A 1 308 ? -15.121 -15.453 37.191 1.00 91.25 308 ARG A CA 1
ATOM 2448 C C . ARG A 1 308 ? -15.741 -16.035 38.457 1.00 91.25 308 ARG A C 1
ATOM 2450 O O . ARG A 1 308 ? -15.950 -17.242 38.531 1.00 91.25 308 ARG A O 1
ATOM 2457 N N . GLN A 1 309 ? -16.085 -15.180 39.421 1.00 90.56 309 GLN A N 1
ATOM 2458 C CA . GLN A 1 309 ? -16.691 -15.617 40.679 1.00 90.56 309 GLN A CA 1
ATOM 2459 C C . GLN A 1 309 ? -18.027 -16.340 40.445 1.00 90.56 309 GLN A C 1
ATOM 2461 O O . GLN A 1 309 ? -18.263 -17.424 40.973 1.00 90.56 309 GLN A O 1
ATOM 2466 N N . TYR A 1 310 ? -18.894 -15.777 39.601 1.00 91.69 310 TYR A N 1
ATOM 2467 C CA . TYR A 1 310 ? -20.180 -16.397 39.279 1.00 91.69 310 TYR A CA 1
ATOM 2468 C C . TYR A 1 310 ? -20.037 -17.700 38.487 1.00 91.69 310 TYR A C 1
ATOM 2470 O O . TYR A 1 310 ? -20.859 -18.603 38.658 1.00 91.69 310 TYR A O 1
ATOM 2478 N N . ASP A 1 311 ? -19.028 -17.813 37.623 1.00 88.38 311 ASP A N 1
ATOM 2479 C CA . ASP A 1 311 ? -18.764 -19.052 36.895 1.00 88.38 311 ASP A CA 1
ATOM 2480 C C . ASP A 1 311 ? -18.330 -20.180 37.841 1.00 88.38 311 ASP A C 1
ATOM 2482 O O . ASP A 1 311 ? -18.880 -21.277 37.769 1.00 88.38 311 ASP A O 1
ATOM 2486 N N . GLN A 1 312 ? -17.468 -19.879 38.819 1.00 87.75 312 GLN A N 1
ATOM 2487 C CA . GLN A 1 312 ? -17.053 -20.836 39.851 1.00 87.75 312 GLN A CA 1
ATOM 2488 C C . GLN A 1 312 ? -18.218 -21.289 40.745 1.00 87.75 312 GLN A C 1
ATOM 2490 O O . GLN A 1 312 ? -18.353 -22.480 41.025 1.00 87.75 312 GLN A O 1
ATOM 2495 N N . ASP A 1 313 ? -19.089 -20.363 41.157 1.00 88.38 313 ASP A N 1
ATOM 2496 C CA . ASP A 1 313 ? -20.169 -20.664 42.105 1.00 88.38 313 ASP A CA 1
ATOM 2497 C C . ASP A 1 313 ? -21.413 -21.282 41.441 1.00 88.38 313 ASP A C 1
ATOM 2499 O O . ASP A 1 313 ? -22.124 -22.085 42.051 1.00 88.38 313 ASP A O 1
ATOM 2503 N N . LYS A 1 314 ? -21.737 -20.864 40.210 1.00 87.81 314 LYS A N 1
ATOM 2504 C CA . LYS A 1 314 ? -23.029 -21.146 39.549 1.00 87.81 314 LYS A CA 1
ATOM 2505 C C . LYS A 1 314 ? -22.893 -21.694 38.124 1.00 87.81 314 LYS A C 1
ATOM 2507 O O . LYS A 1 314 ? -23.912 -21.947 37.480 1.00 87.81 314 LYS A O 1
ATOM 2512 N N . GLY A 1 315 ? -21.671 -21.889 37.625 1.00 87.50 315 GLY A N 1
ATOM 2513 C CA . GLY A 1 315 ? -21.390 -22.388 36.272 1.00 87.50 315 GLY A CA 1
ATOM 2514 C C . GLY A 1 315 ? -21.624 -21.368 35.152 1.00 87.50 315 GLY A C 1
ATOM 2515 O O . GLY A 1 315 ? -21.675 -21.754 33.984 1.00 87.50 315 GLY A O 1
ATOM 2516 N N . GLY A 1 316 ? -21.850 -20.098 35.503 1.00 90.12 316 GLY A N 1
ATOM 2517 C CA . GLY A 1 316 ? -21.960 -18.969 34.583 1.00 90.12 316 GLY A CA 1
ATOM 2518 C C . GLY A 1 316 ? -22.849 -17.848 35.126 1.00 90.12 316 GLY A C 1
ATOM 2519 O O . GLY A 1 316 ? -23.501 -17.978 36.166 1.00 90.12 316 GLY A O 1
ATOM 2520 N N . ILE A 1 317 ? -22.917 -16.734 34.398 1.00 93.88 317 ILE A N 1
ATOM 2521 C CA . ILE A 1 317 ? -23.692 -15.552 34.793 1.00 93.88 317 ILE A CA 1
ATOM 2522 C C . ILE A 1 317 ? -24.825 -15.255 33.809 1.00 93.88 317 ILE A C 1
ATOM 2524 O O . ILE A 1 317 ? -24.680 -15.378 32.594 1.00 93.88 317 ILE A O 1
ATOM 2528 N N . THR A 1 318 ? -25.986 -14.853 34.324 1.00 93.75 318 THR A N 1
ATOM 2529 C CA . THR A 1 318 ? -27.103 -14.373 33.496 1.00 93.75 318 THR A CA 1
ATOM 2530 C C . THR A 1 318 ? -27.100 -12.850 33.434 1.00 93.75 318 THR A C 1
ATOM 2532 O O . THR A 1 318 ? -26.600 -12.178 34.338 1.00 93.75 318 THR A O 1
ATOM 2535 N N . ALA A 1 319 ? -27.743 -12.275 32.415 1.00 91.38 319 ALA A N 1
ATOM 2536 C CA . ALA A 1 319 ? -27.897 -10.821 32.319 1.00 91.38 319 ALA A CA 1
ATOM 2537 C C . ALA A 1 319 ? -28.624 -10.202 33.530 1.00 91.38 319 ALA A C 1
ATOM 2539 O O . ALA A 1 319 ? -28.383 -9.042 33.851 1.00 91.38 319 ALA A O 1
ATOM 2540 N N . VAL A 1 320 ? -29.506 -10.955 34.201 1.00 91.56 320 VAL A N 1
ATOM 2541 C CA . VAL A 1 320 ? -30.186 -10.516 35.432 1.00 91.56 320 VAL A CA 1
ATOM 2542 C C . VAL A 1 320 ? -29.218 -10.520 36.612 1.00 91.56 320 VAL A C 1
ATOM 2544 O O . VAL A 1 320 ? -29.122 -9.512 37.301 1.00 91.56 320 VAL A O 1
ATOM 2547 N N . GLY A 1 321 ? -28.445 -11.597 36.789 1.00 90.00 321 GLY A N 1
ATOM 2548 C CA . GLY A 1 321 ? -27.437 -11.673 37.850 1.00 90.00 321 GLY A CA 1
ATOM 2549 C C . GLY A 1 321 ? -26.383 -10.572 37.725 1.00 90.00 321 GLY A C 1
ATOM 2550 O O . GLY A 1 321 ? -26.129 -9.855 38.683 1.00 90.00 321 GLY A O 1
ATOM 2551 N N . PHE A 1 322 ? -25.858 -10.354 36.515 1.00 92.12 322 PHE A N 1
ATOM 2552 C CA . PHE A 1 322 ? -24.881 -9.288 36.261 1.00 92.12 322 PHE A CA 1
ATOM 2553 C C . PHE A 1 322 ? -25.459 -7.887 36.508 1.00 92.12 322 PHE A C 1
ATOM 2555 O O . PHE A 1 322 ? -24.786 -7.005 37.037 1.00 92.12 322 PHE A O 1
ATOM 2562 N N . ARG A 1 323 ? -26.726 -7.674 36.130 1.00 92.44 323 ARG A N 1
ATOM 2563 C CA . ARG A 1 323 ? -27.442 -6.417 36.374 1.00 92.44 323 ARG A CA 1
ATOM 2564 C C . ARG A 1 323 ? -27.545 -6.115 37.867 1.00 92.44 323 ARG A C 1
ATOM 2566 O O . ARG A 1 323 ? -27.289 -4.979 38.256 1.00 92.44 323 ARG A O 1
ATOM 2573 N N . ASP A 1 324 ? -27.953 -7.106 38.652 1.00 90.88 324 ASP A N 1
ATOM 2574 C CA . ASP A 1 324 ? -28.224 -6.948 40.081 1.00 90.88 324 ASP A CA 1
ATOM 2575 C C . ASP A 1 324 ? -26.927 -6.740 40.871 1.00 90.88 324 ASP A C 1
ATOM 2577 O O . ASP A 1 324 ? -26.882 -5.865 41.731 1.00 90.88 324 ASP A O 1
ATOM 2581 N N . GLU A 1 325 ? -25.852 -7.436 40.492 1.00 91.12 325 GLU A N 1
ATOM 2582 C CA . GLU A 1 325 ? -24.528 -7.287 41.108 1.00 91.12 325 GLU A CA 1
ATOM 2583 C C . GLU A 1 325 ? -23.972 -5.862 40.965 1.00 91.12 325 GLU A C 1
ATOM 2585 O O . GLU A 1 325 ? -23.528 -5.247 41.931 1.00 91.12 325 GLU A O 1
ATOM 2590 N N . PHE A 1 326 ? -24.042 -5.292 39.759 1.00 86.44 326 PHE A N 1
ATOM 2591 C CA . PHE A 1 326 ? -23.505 -3.954 39.492 1.00 86.44 326 PHE A CA 1
ATOM 2592 C C . PHE A 1 326 ? -24.540 -2.833 39.627 1.00 86.44 326 PHE A C 1
ATOM 2594 O O . PHE A 1 326 ? -24.210 -1.674 39.376 1.00 86.44 326 PHE A O 1
ATOM 2601 N N . SER A 1 327 ? -25.786 -3.158 39.995 1.00 86.81 327 SER A N 1
ATOM 2602 C CA . SER A 1 327 ? -26.915 -2.215 40.048 1.00 86.81 327 SER A CA 1
ATOM 2603 C C . SER A 1 327 ? -27.048 -1.356 38.778 1.00 86.81 327 SER A C 1
ATOM 2605 O O . SER A 1 327 ? -27.355 -0.165 38.827 1.00 86.81 327 SER A O 1
ATOM 2607 N N . ILE A 1 328 ? -26.798 -1.960 37.613 1.00 86.88 328 ILE A N 1
ATOM 2608 C CA . ILE A 1 328 ? -26.851 -1.286 36.307 1.00 86.88 328 ILE A CA 1
ATOM 2609 C C . ILE A 1 328 ? -28.176 -1.549 35.586 1.00 86.88 328 ILE A C 1
ATOM 2611 O O . ILE A 1 328 ? -28.941 -2.438 35.933 1.00 86.88 328 ILE A O 1
ATOM 2615 N N . GLY A 1 329 ? -28.479 -0.794 34.528 1.00 86.44 329 GLY A N 1
ATOM 2616 C CA . GLY A 1 329 ? -29.656 -1.068 33.696 1.00 86.44 329 GLY A CA 1
ATOM 2617 C C . GLY A 1 329 ? -29.521 -2.365 32.881 1.00 86.44 329 GLY A C 1
ATOM 2618 O O . GLY A 1 329 ? -28.441 -2.686 32.385 1.00 86.44 329 GLY A O 1
ATOM 2619 N N . ARG A 1 330 ? -30.637 -3.073 32.633 1.00 87.81 330 ARG A N 1
ATOM 2620 C CA . ARG A 1 330 ? -30.664 -4.333 31.847 1.00 87.81 330 ARG A CA 1
ATOM 2621 C C . ARG A 1 330 ? -29.992 -4.204 30.474 1.00 87.81 330 ARG A C 1
ATOM 2623 O O . ARG A 1 330 ? -29.256 -5.094 30.066 1.00 87.81 330 ARG A O 1
ATOM 2630 N N . LYS A 1 331 ? -30.229 -3.095 29.764 1.00 88.00 331 LYS A N 1
ATOM 2631 C CA . LYS A 1 331 ? -29.618 -2.830 28.449 1.00 88.00 331 LYS A CA 1
ATOM 2632 C C . LYS A 1 331 ? -28.090 -2.759 28.537 1.00 88.00 331 LYS A C 1
ATOM 2634 O O . LYS A 1 331 ? -27.412 -3.253 27.648 1.00 88.00 331 LYS A O 1
ATOM 2639 N N . LEU A 1 332 ? -27.564 -2.150 29.600 1.00 86.25 332 LEU A N 1
ATOM 2640 C CA . LEU A 1 332 ? -26.125 -2.006 29.799 1.00 86.25 332 LEU A CA 1
ATOM 2641 C C . LEU A 1 332 ? -25.478 -3.341 30.184 1.00 86.25 332 LEU A C 1
ATOM 2643 O O . LEU A 1 332 ? -24.449 -3.686 29.617 1.00 86.25 332 LEU A O 1
ATOM 2647 N N . ALA A 1 333 ? -26.120 -4.114 31.064 1.00 90.75 333 ALA A N 1
ATOM 2648 C CA . ALA A 1 333 ? -25.665 -5.458 31.415 1.00 90.75 333 ALA A CA 1
ATOM 2649 C C . ALA A 1 333 ? -25.510 -6.349 30.172 1.00 90.75 333 ALA A C 1
ATOM 2651 O O . ALA A 1 333 ? -24.469 -6.970 29.985 1.00 90.75 333 ALA A O 1
ATOM 2652 N N . ILE A 1 334 ? -26.507 -6.342 29.278 1.00 91.44 334 ILE A N 1
ATOM 2653 C CA . ILE A 1 334 ? -26.455 -7.106 28.023 1.00 91.44 334 ILE A CA 1
ATOM 2654 C C . ILE A 1 334 ? -25.282 -6.652 27.145 1.00 91.44 334 ILE A C 1
ATOM 2656 O O . ILE A 1 334 ? -24.530 -7.491 26.673 1.00 91.44 334 ILE A O 1
ATOM 2660 N N . GLN A 1 335 ? -25.079 -5.344 26.965 1.00 90.19 335 GLN A N 1
ATOM 2661 C CA . GLN A 1 335 ? -23.986 -4.825 26.131 1.00 90.19 335 GLN A CA 1
ATOM 2662 C C . GLN A 1 335 ? -22.594 -5.190 26.659 1.00 90.19 335 GLN A C 1
ATOM 2664 O O . GLN A 1 335 ? -21.686 -5.436 25.869 1.00 90.19 335 GLN A O 1
ATOM 2669 N N . ILE A 1 336 ? -22.418 -5.205 27.982 1.00 91.00 336 ILE A N 1
ATOM 2670 C CA . ILE A 1 336 ? -21.154 -5.602 28.609 1.00 91.00 336 ILE A CA 1
ATOM 2671 C C . ILE A 1 336 ? -20.914 -7.103 28.405 1.00 91.00 336 ILE A C 1
ATOM 2673 O O . ILE A 1 336 ? -19.826 -7.495 27.992 1.00 91.00 336 ILE A O 1
ATOM 2677 N N . LEU A 1 337 ? -21.931 -7.940 28.622 1.00 92.25 337 LEU A N 1
ATOM 2678 C CA . LEU A 1 337 ? -21.820 -9.384 28.401 1.00 92.25 337 LEU A CA 1
ATOM 2679 C C . LEU A 1 337 ? -21.583 -9.726 26.920 1.00 92.25 337 LEU A C 1
ATOM 2681 O O . LEU A 1 337 ? -20.725 -10.544 26.612 1.00 92.25 337 LEU A O 1
ATOM 2685 N N . GLU A 1 338 ? -22.254 -9.043 25.990 1.00 91.06 338 GLU A N 1
ATOM 2686 C CA . GLU A 1 338 ? -22.003 -9.181 24.548 1.00 91.06 338 GLU A CA 1
ATOM 2687 C C . GLU A 1 338 ? -20.582 -8.749 24.158 1.00 91.06 338 GLU A C 1
ATOM 2689 O O . GLU A 1 338 ? -19.978 -9.332 23.253 1.00 91.06 338 GLU A O 1
ATOM 2694 N N . PHE A 1 339 ? -20.028 -7.733 24.829 1.00 89.12 339 PHE A N 1
ATOM 2695 C CA . PHE A 1 339 ? -18.630 -7.350 24.654 1.00 89.12 339 PHE A CA 1
ATOM 2696 C C . PHE A 1 339 ? -17.695 -8.495 25.063 1.00 89.12 339 PHE A C 1
ATOM 2698 O O . PHE A 1 339 ? -16.828 -8.853 24.266 1.00 89.12 339 PHE A O 1
ATOM 2705 N N . PHE A 1 340 ? -17.903 -9.103 26.234 1.00 86.62 340 PHE A N 1
ATOM 2706 C CA . PHE A 1 340 ? -17.101 -10.239 26.703 1.00 86.62 340 PHE A CA 1
ATOM 2707 C C . PHE A 1 340 ? -17.268 -11.499 25.844 1.00 86.62 340 PHE A C 1
ATOM 2709 O O . PHE A 1 340 ? -16.302 -12.229 25.615 1.00 86.62 340 PHE A O 1
ATOM 2716 N N . ASP A 1 341 ? -18.462 -11.720 25.291 1.00 85.69 341 ASP A N 1
ATOM 2717 C CA . ASP A 1 341 ? -18.695 -12.811 24.346 1.00 85.69 341 ASP A CA 1
ATOM 2718 C C . ASP A 1 341 ? -17.902 -12.599 23.048 1.00 85.69 341 ASP A C 1
ATOM 2720 O O . ASP A 1 341 ? -17.313 -13.532 22.497 1.00 85.69 341 ASP A O 1
ATOM 2724 N N . ARG A 1 342 ? -17.866 -11.356 22.548 1.00 83.81 342 ARG A N 1
ATOM 2725 C CA . ARG A 1 342 ? -17.149 -10.997 21.317 1.00 83.81 342 ARG A CA 1
ATOM 2726 C C . ARG A 1 342 ? -15.634 -11.054 21.485 1.00 83.81 342 ARG A C 1
ATOM 2728 O O . ARG A 1 342 ? -14.945 -11.386 20.523 1.00 83.81 342 ARG A O 1
ATOM 2735 N N . THR A 1 343 ? -15.112 -10.709 22.660 1.00 78.19 343 THR A N 1
ATOM 2736 C CA . THR A 1 343 ? -13.672 -10.802 22.955 1.00 78.19 343 THR A CA 1
ATOM 2737 C C . THR A 1 343 ? -13.225 -12.240 23.199 1.00 78.19 343 THR A C 1
ATOM 2739 O O . THR A 1 343 ? -12.033 -12.521 23.128 1.00 78.19 343 THR A O 1
ATOM 2742 N N . GLY A 1 344 ? -14.171 -13.159 23.415 1.00 72.69 344 GLY A N 1
ATOM 2743 C CA . GLY A 1 344 ? -13.907 -14.576 23.641 1.00 72.69 344 GLY A CA 1
ATOM 2744 C C . GLY A 1 344 ? -13.675 -14.942 25.105 1.00 72.69 344 GLY A C 1
ATOM 2745 O O . GLY A 1 344 ? -13.448 -16.118 25.374 1.00 72.69 344 GLY A O 1
ATOM 2746 N N . PHE A 1 345 ? -13.777 -13.975 26.023 1.00 81.62 345 PHE A N 1
ATOM 2747 C CA . PHE A 1 345 ? -13.681 -14.196 27.468 1.00 81.62 345 PHE A CA 1
ATOM 2748 C C . PHE A 1 345 ? -14.851 -15.038 27.985 1.00 81.62 345 PHE A C 1
ATOM 2750 O O . PHE A 1 345 ? -14.652 -16.019 28.703 1.00 81.62 345 PHE A O 1
ATOM 2757 N N . THR A 1 346 ? -16.071 -14.718 27.545 1.00 87.75 346 THR A N 1
ATOM 2758 C CA . THR A 1 346 ? -17.264 -15.530 27.806 1.00 87.75 346 THR A CA 1
ATOM 2759 C C . THR A 1 346 ? -17.795 -16.180 26.537 1.00 87.75 346 THR A C 1
ATOM 2761 O O . THR A 1 346 ? -17.465 -15.813 25.407 1.00 87.75 346 THR A O 1
ATOM 2764 N N . ARG A 1 347 ? -18.646 -17.189 26.713 1.00 88.75 347 ARG A N 1
ATOM 2765 C CA . ARG A 1 347 ? -19.457 -17.768 25.650 1.00 88.75 347 ARG A CA 1
ATOM 2766 C C . ARG A 1 347 ? -20.894 -17.904 26.120 1.00 88.75 347 ARG A C 1
ATOM 2768 O O . ARG A 1 347 ? -21.186 -18.619 27.079 1.00 88.75 347 ARG A O 1
ATOM 2775 N N . ARG A 1 348 ? -21.811 -17.295 25.373 1.00 91.19 348 ARG A N 1
ATOM 2776 C CA . ARG A 1 348 ? -23.245 -17.453 25.604 1.00 91.19 348 ARG A CA 1
ATOM 2777 C C . ARG A 1 348 ? -23.739 -18.851 25.221 1.00 91.19 348 ARG A C 1
ATOM 2779 O O . ARG A 1 348 ? -23.559 -19.305 24.088 1.00 91.19 348 ARG A O 1
ATOM 2786 N N . LYS A 1 349 ? -24.433 -19.503 26.153 1.00 89.25 349 LYS A N 1
ATOM 2787 C CA . LYS A 1 349 ? -25.181 -20.751 25.972 1.00 89.25 349 LYS A CA 1
ATOM 2788 C C . LYS A 1 349 ? -26.592 -20.555 26.533 1.00 89.25 349 LYS A C 1
ATOM 2790 O O . LYS A 1 349 ? -26.792 -20.534 27.743 1.00 89.25 349 LYS A O 1
ATOM 2795 N N . ALA A 1 350 ? -27.569 -20.410 25.636 1.00 88.31 350 ALA A N 1
ATOM 2796 C CA . ALA A 1 350 ? -28.931 -19.981 25.970 1.00 88.31 350 ALA A CA 1
ATOM 2797 C C . ALA A 1 350 ? -28.942 -18.622 26.709 1.00 88.31 350 ALA A C 1
ATOM 2799 O O . ALA A 1 350 ? -28.570 -17.606 26.113 1.00 88.31 350 ALA A O 1
ATOM 2800 N N . ASP A 1 351 ? -29.337 -18.602 27.981 1.00 87.50 351 ASP A N 1
ATOM 2801 C CA . ASP A 1 351 ? -29.425 -17.388 28.809 1.00 87.50 351 ASP A CA 1
ATOM 2802 C C . ASP A 1 351 ? -28.222 -17.189 29.743 1.00 87.50 351 ASP A C 1
ATOM 2804 O O . ASP A 1 351 ? -28.154 -16.192 30.466 1.00 87.50 351 ASP A O 1
ATOM 2808 N N . LEU A 1 352 ? -27.273 -18.129 29.723 1.00 91.44 352 LEU A N 1
ATOM 2809 C CA . LEU A 1 352 ? -26.091 -18.134 30.576 1.00 91.44 352 LEU A CA 1
ATOM 2810 C C . LEU A 1 352 ? -24.843 -17.759 29.768 1.00 91.44 352 LEU A C 1
ATOM 2812 O O . LEU A 1 352 ? -24.642 -18.253 28.657 1.00 91.44 352 LEU A O 1
ATOM 2816 N N . HIS A 1 353 ? -23.995 -16.911 30.336 1.00 92.12 353 HIS A N 1
ATOM 2817 C CA . HIS A 1 353 ? -22.665 -16.595 29.829 1.00 92.12 353 HIS A CA 1
ATOM 2818 C C . HIS A 1 353 ? -21.653 -17.359 30.673 1.00 92.12 353 HIS A C 1
ATOM 2820 O O . HIS A 1 353 ? -21.541 -17.114 31.873 1.00 92.12 353 HIS A O 1
ATOM 2826 N N . MET A 1 354 ? -20.979 -18.317 30.045 1.00 89.38 354 MET A N 1
ATOM 2827 C CA . MET A 1 354 ? -19.996 -19.179 30.696 1.00 89.38 354 MET A CA 1
ATOM 2828 C C . MET A 1 354 ? -18.592 -18.677 30.399 1.00 89.38 354 MET A C 1
ATOM 2830 O O . MET A 1 354 ? -18.335 -18.194 29.291 1.00 89.38 354 MET A O 1
ATOM 2834 N N . LEU A 1 355 ? -17.688 -18.822 31.355 1.00 87.94 355 LEU A N 1
ATOM 2835 C CA . LEU A 1 355 ? -16.282 -18.497 31.178 1.00 87.94 355 LEU A CA 1
ATOM 2836 C C . LEU A 1 355 ? -15.652 -19.448 30.152 1.00 87.94 355 LEU A C 1
ATOM 2838 O O . LEU A 1 355 ? -15.907 -20.655 30.149 1.00 87.94 355 LEU A O 1
ATOM 2842 N N . ARG A 1 356 ? -14.881 -18.894 29.216 1.00 79.62 356 ARG A N 1
ATOM 2843 C CA . ARG A 1 356 ? -14.210 -19.670 28.165 1.00 79.62 356 ARG A CA 1
ATOM 2844 C C . ARG A 1 356 ? -12.700 -19.637 28.320 1.00 79.62 356 ARG A C 1
ATOM 2846 O O . ARG A 1 356 ? -12.066 -20.673 28.148 1.00 79.62 356 ARG A O 1
ATOM 2853 N N . ASP A 1 357 ? -12.156 -18.454 28.563 1.00 71.31 357 ASP A N 1
ATOM 2854 C CA . ASP A 1 357 ? -10.720 -18.222 28.636 1.00 71.31 357 ASP A CA 1
ATOM 2855 C C . ASP A 1 357 ? -10.436 -17.217 29.754 1.00 71.31 357 ASP A C 1
ATOM 2857 O O . ASP A 1 357 ? -10.823 -16.049 29.675 1.00 71.31 357 ASP A O 1
ATOM 2861 N N . GLU A 1 358 ? -9.821 -17.707 30.827 1.00 69.88 358 GLU A N 1
ATOM 2862 C CA . GLU A 1 358 ? -9.599 -16.956 32.061 1.00 69.88 358 GLU A CA 1
ATOM 2863 C C . GLU A 1 358 ? -8.527 -15.871 31.923 1.00 69.88 358 GLU A C 1
ATOM 2865 O O . GLU A 1 358 ? -8.528 -14.931 32.720 1.00 69.88 358 GLU A O 1
ATOM 2870 N N . GLU A 1 359 ? -7.655 -15.958 30.912 1.00 63.34 359 GLU A N 1
ATOM 2871 C CA . GLU A 1 359 ? -6.458 -15.115 30.783 1.00 63.34 359 GLU A CA 1
ATOM 2872 C C . GLU A 1 359 ? -6.674 -13.844 29.937 1.00 63.34 359 GLU A C 1
ATOM 2874 O O . GLU A 1 359 ? -5.789 -12.995 29.860 1.00 63.34 359 GLU A O 1
ATOM 2879 N N . ILE A 1 360 ? -7.844 -13.677 29.304 1.00 56.91 360 ILE A N 1
ATOM 2880 C CA . ILE A 1 360 ? -8.093 -12.594 28.325 1.00 56.91 360 ILE A CA 1
ATOM 2881 C C . ILE A 1 360 ? -8.243 -11.197 28.976 1.00 56.91 360 ILE A C 1
ATOM 2883 O O . ILE A 1 360 ? -8.157 -10.190 28.266 1.00 56.91 360 ILE A O 1
ATOM 2887 N N . PHE A 1 361 ? -8.413 -11.106 30.302 1.00 63.91 361 PHE A N 1
ATOM 2888 C CA . PHE A 1 361 ? -8.544 -9.832 31.030 1.00 63.91 361 PHE A CA 1
ATOM 2889 C C . PHE A 1 361 ? -7.760 -9.771 32.337 1.00 63.91 361 PHE A C 1
ATOM 2891 O O . PHE A 1 361 ? -8.054 -10.579 33.249 1.00 63.91 361 PHE A O 1
#

InterPro domains:
  IPR009000 Translation protein, beta-barrel domain superfamily [SSF50447] (52-108)
  IPR015190 Translation elongation factor SelB, winged helix, type 2 [PF09106] (182-234)
  IPR015191 Elongation factor SelB, fourth winged-helix domain [PF09107] (313-355)
  IPR036388 Winged helix-like DNA-binding domain superfamily [G3DSA:1.10.10.10] (174-235)
  IPR036388 Winged helix-like DNA-binding domain superfamily [G3DSA:1.10.10.10] (237-296)
  IPR036388 Winged helix-like DNA-binding domain superfamily [G3DSA:1.10.10.10] (297-357)
  IPR036390 Winged helix DNA-binding domain superfamily [SSF46785] (178-235)
  IPR036390 Winged helix DNA-binding domain superfamily [SSF46785] (300-357)
  IPR048649 Selenocysteine-specific elongation factor, first winged helix domain [PF21458] (108-155)
  IPR048931 Selenocysteine-specific elongation factor, second winged helix domain [PF21214] (237-295)
  IPR050055 Elongation factor Tu GTPase [PTHR43721] (6-108)

pLDDT: mean 82.13, std 12.87, range [33.59, 96.69]

Radius of gyration: 34.78 Å; chains: 1; bounding box: 59×44×105 Å

Foldseek 3Di:
DPPPDDDDDDFDADPVVGPRVVVVVVVVVVVQVVVVPDLDDDDDDDCNVVQQVDDWDWDWDDWDADVPQGIDTDGDTPGHDDDQQDWDADPPVRDIDGRNDDDDCDDPVNVVLVVQCVPDDDLLSNVVSVQVVFKDFLVVSCVVVVHDPVRSVVSVVVAQWDDFPRIIHHPVVLVVLLVQLLVQFVVVCVVCVQDPGDDQVRSCVRRPVPDDSRSSVSSVVVCVVVVVDPDDPALDGDPVLVVVCVVQVVVQPPDKDFLVVSCVVVVHDSVSSLVSVVSCVRNVQWPDLDRRIIHGPVVLVVLLVVQVVCCVVPVFDFLVRSCVVVVHDSVVSVSSLVSCCVLVQWPDDPRGTGGGDSPSD

Organism: Xenorhabdus nematophila (strain ATCC 19061 / DSM 3370 / CCUG 14189 / LMG 1036 / NCIMB 9965 / AN6) (NCBI:txid406817)

Sequence (361 aa):
MSQGWQSVPLFVTAAVTGEGIAPLREYLRSIHQSQLTHQHHHSFQNPQPEKLSQRFRLAVDRVFTVKGAGIVVTGTALAGRVSVGDALWLTGSEQTIRVRGLHAQNQPAFLDWLSQLAITRHHAGNLASHLPQGALSLSHFAWARQLTESQLSHLLAEMNVIIAGDWALSLHNAELAEQRLLQVLAEYHAKHPDQLGVGKARLRRMALPTLDETLVYTLINRLLEQKALKQTHGLAFTDEQASLWLKAEPYFNTEVWWVRDLATEMGEDEAIIRHLLRTAAQLGMIIAIVPDRYYHRQRIQQFADVIRQYDQDKGGITAVGFRDEFSIGRKLAIQILEFFDRTGFTRRKADLHMLRDEEIF

Secondary structure (DSSP, 8-state):
--S----------BTTTTBTHHHHHHHHHHHHHHHHH--SS--SSS--HHHHSSPPEEEEEEEEEETTTEEEEEEEEEES---TT-EEEETTTTEEEE------S--HHHHHHHHHHHH--SHHHHHHHHGGGS-EEHHHHHHHTT--HHHHHHHHHTS-EEEETTEEEEHHHHHHHHHHHHHHHHHHHHH-TT-----HHHHHHHH-TTS-HHHHHHHHHHHHHTTSS----S-PPPHHHHHHHHHHGGGGTT--EEHHHHHHHHT--HHHHHHHHHHHHHTTSEEEEETTEEEEHHHHHHHHHHHHHHHHHHSSEEHHHHHHHHT--HHHHHHHHHHHHHHTSEEEETTEEEE--TT--